Protein AF-Q1QPS1-F1 (afdb_monomer_lite)

Radius of gyration: 27.01 Å; chains: 1; bounding box: 47×71×76 Å

Structure (mmCIF, N/CA/C/O backbone):
data_AF-Q1QPS1-F1
#
_entry.id   AF-Q1QPS1-F1
#
loop_
_atom_site.group_PDB
_atom_site.id
_atom_site.type_symbol
_atom_site.label_atom_id
_atom_site.label_alt_id
_atom_site.label_comp_id
_atom_site.label_asym_id
_atom_site.label_entity_id
_atom_site.label_seq_id
_atom_site.pdbx_PDB_ins_code
_atom_site.Cartn_x
_atom_site.Cartn_y
_atom_site.Cartn_z
_atom_site.occupancy
_atom_site.B_iso_or_equiv
_atom_site.auth_seq_id
_atom_site.auth_comp_id
_atom_site.auth_asym_id
_atom_site.auth_atom_id
_atom_site.pdbx_PDB_model_num
ATOM 1 N N . MET A 1 1 ? 11.509 -30.849 55.607 1.00 38.84 1 MET A N 1
ATOM 2 C CA . MET A 1 1 ? 11.295 -31.200 54.184 1.00 38.84 1 MET A CA 1
ATOM 3 C C . MET A 1 1 ? 9.985 -30.550 53.756 1.00 38.84 1 MET A C 1
ATOM 5 O O . MET A 1 1 ? 8.995 -30.838 54.400 1.00 38.84 1 MET A O 1
ATOM 9 N N . GLY A 1 2 ? 9.859 -29.625 52.809 1.00 42.44 2 GLY A N 1
ATOM 10 C CA . GLY A 1 2 ? 10.794 -28.859 51.989 1.00 42.44 2 GLY A CA 1
ATOM 11 C C . GLY A 1 2 ? 10.077 -27.557 51.591 1.00 42.44 2 GLY A C 1
ATOM 12 O O . GLY A 1 2 ? 8.881 -27.578 51.308 1.00 42.44 2 GLY A O 1
ATOM 13 N N . GLY A 1 3 ? 10.785 -26.429 51.676 1.00 41.53 3 GLY A N 1
ATOM 14 C CA . GLY A 1 3 ? 10.261 -25.100 51.357 1.00 41.53 3 GLY A CA 1
ATOM 15 C C . GLY A 1 3 ? 10.123 -24.876 49.851 1.00 41.53 3 GLY A C 1
ATOM 16 O O . GLY A 1 3 ? 10.880 -25.435 49.060 1.00 41.53 3 GLY A O 1
ATOM 17 N N . ALA A 1 4 ? 9.149 -24.055 49.465 1.00 51.53 4 ALA A N 1
ATOM 18 C CA . ALA A 1 4 ? 8.963 -23.618 48.087 1.00 51.53 4 ALA A CA 1
ATOM 19 C C . ALA A 1 4 ? 10.127 -22.699 47.652 1.00 51.53 4 ALA A C 1
ATOM 21 O O . ALA A 1 4 ? 10.477 -21.785 48.402 1.00 51.53 4 ALA A O 1
ATOM 22 N N . PRO A 1 5 ? 10.736 -22.898 46.468 1.00 50.97 5 PRO A N 1
ATOM 23 C CA . PRO A 1 5 ? 11.787 -22.011 45.984 1.00 50.97 5 PRO A CA 1
ATOM 24 C C . PRO A 1 5 ? 11.196 -20.700 45.438 1.00 50.97 5 PRO A C 1
ATOM 26 O O . PRO A 1 5 ? 10.647 -20.652 44.337 1.00 50.97 5 PRO A O 1
ATOM 29 N N . GLU A 1 6 ? 11.339 -19.619 46.211 1.00 56.25 6 GLU A N 1
ATOM 30 C CA . GLU A 1 6 ? 11.232 -18.243 45.718 1.00 56.25 6 GLU A CA 1
ATOM 31 C C . GLU A 1 6 ? 12.425 -17.928 44.809 1.00 56.25 6 GLU A C 1
ATOM 33 O O . GLU A 1 6 ? 13.572 -17.934 45.255 1.00 56.25 6 GLU A O 1
ATOM 38 N N . GLY A 1 7 ? 12.176 -17.633 43.533 1.00 52.69 7 GLY A N 1
ATOM 39 C CA . GLY A 1 7 ? 13.286 -17.404 42.615 1.00 52.69 7 GLY A CA 1
ATOM 40 C C . GLY A 1 7 ? 12.930 -16.879 41.237 1.00 52.69 7 GLY A C 1
ATOM 41 O O . GLY A 1 7 ? 13.553 -17.328 40.290 1.00 52.69 7 GLY A O 1
ATOM 42 N N . TRP A 1 8 ? 11.988 -15.936 41.092 1.00 42.72 8 TRP A N 1
ATOM 43 C CA . TRP A 1 8 ? 11.811 -15.224 39.816 1.00 42.72 8 TRP A CA 1
ATOM 44 C C . TRP A 1 8 ? 11.502 -13.723 40.007 1.00 42.72 8 TRP A C 1
ATOM 46 O O . TRP A 1 8 ? 10.395 -13.328 40.352 1.00 42.72 8 TRP A O 1
ATOM 56 N N . LEU A 1 9 ? 12.537 -12.905 39.761 1.00 45.00 9 LEU A N 1
ATOM 57 C CA . LEU A 1 9 ? 12.523 -11.519 39.253 1.00 45.00 9 LEU A CA 1
ATOM 58 C C . LEU A 1 9 ? 11.676 -10.456 39.993 1.00 45.00 9 LEU A C 1
ATOM 60 O O . LEU A 1 9 ? 10.651 -9.991 39.501 1.00 45.00 9 LEU A O 1
ATOM 64 N N . ARG A 1 10 ? 12.214 -9.917 41.100 1.00 47.28 10 ARG A N 1
ATOM 65 C CA . ARG A 1 10 ? 11.888 -8.547 41.548 1.00 47.28 10 ARG A CA 1
ATOM 66 C C . ARG A 1 10 ? 12.736 -7.544 40.758 1.00 47.28 10 ARG A C 1
ATOM 68 O O . ARG A 1 10 ? 13.936 -7.426 41.001 1.00 47.28 10 ARG A O 1
ATOM 75 N N . ILE A 1 11 ? 12.125 -6.811 39.829 1.00 53.75 11 ILE A N 1
ATOM 76 C CA . ILE A 1 11 ? 12.749 -5.642 39.189 1.00 53.75 11 ILE A CA 1
ATOM 77 C C . ILE A 1 11 ? 12.917 -4.564 40.269 1.00 53.75 11 ILE A C 1
ATOM 79 O O . ILE A 1 11 ? 11.929 -4.068 40.807 1.00 53.75 11 ILE A O 1
ATOM 83 N N . ARG A 1 12 ? 14.161 -4.221 40.628 1.00 52.16 12 ARG A N 1
ATOM 84 C CA . ARG A 1 12 ? 14.433 -3.081 41.518 1.00 52.16 12 ARG A CA 1
ATOM 85 C C . ARG A 1 12 ? 14.311 -1.777 40.713 1.00 52.16 12 ARG A C 1
ATOM 87 O O . ARG A 1 12 ? 14.886 -1.713 39.628 1.00 52.16 12 ARG A O 1
ATOM 94 N N . PRO A 1 13 ? 13.618 -0.737 41.209 1.00 44.47 13 PRO A N 1
ATOM 95 C CA . PRO A 1 13 ? 13.636 0.572 40.566 1.00 44.47 13 PRO A CA 1
ATOM 96 C C . PRO A 1 13 ? 15.044 1.186 40.649 1.00 44.47 13 PRO A C 1
ATOM 98 O O . PRO A 1 13 ? 15.708 1.111 41.683 1.00 44.47 13 PR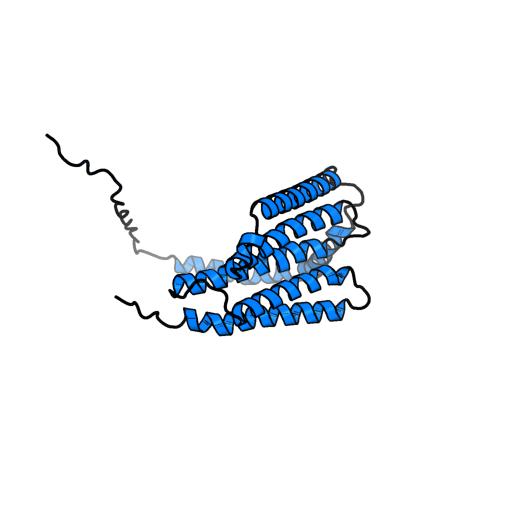O A O 1
ATOM 101 N N . SER A 1 14 ? 15.506 1.762 39.539 1.00 61.59 14 SER A N 1
ATOM 102 C CA . SER A 1 14 ? 16.801 2.436 39.417 1.00 61.59 14 SER A CA 1
ATOM 103 C C . SER A 1 14 ? 16.854 3.720 40.252 1.00 61.59 14 SER A C 1
ATOM 105 O O . SER A 1 14 ? 15.915 4.514 40.247 1.00 61.59 14 SER A O 1
ATOM 107 N N . VAL A 1 15 ? 17.977 3.923 40.942 1.00 60.94 15 VAL A N 1
ATOM 108 C CA . VAL A 1 15 ? 18.300 5.101 41.763 1.00 60.94 15 VAL A CA 1
ATOM 109 C C . VAL A 1 15 ? 18.257 6.391 40.919 1.00 60.94 15 VAL A C 1
ATOM 111 O O . VAL A 1 15 ? 18.842 6.404 39.836 1.00 60.94 15 VAL A O 1
ATOM 114 N N . PRO A 1 16 ? 17.627 7.489 41.381 1.00 44.75 16 PRO A N 1
ATOM 115 C CA . PRO A 1 16 ? 17.690 8.771 40.683 1.00 44.75 16 PRO A CA 1
ATOM 116 C C . PRO A 1 16 ? 19.033 9.483 40.931 1.00 44.75 16 PRO A C 1
ATOM 118 O O . PRO A 1 16 ? 19.424 9.708 42.078 1.00 44.75 16 PRO A O 1
ATOM 121 N N . LEU A 1 17 ? 19.724 9.876 39.854 1.00 43.06 17 LEU A N 1
ATOM 122 C CA . LEU A 1 17 ? 20.884 10.772 39.909 1.00 43.06 17 LEU A CA 1
ATOM 123 C C . LEU A 1 17 ? 20.417 12.196 40.259 1.00 43.06 17 LEU A C 1
ATOM 125 O O . LEU A 1 17 ? 19.656 12.803 39.507 1.00 43.06 17 LEU A O 1
ATOM 129 N N . LYS A 1 18 ? 20.902 12.754 41.373 1.00 37.97 18 LYS A N 1
ATOM 130 C CA . LYS A 1 18 ? 20.829 14.196 41.643 1.00 37.97 18 LYS A CA 1
ATOM 131 C C . LYS A 1 18 ? 22.016 14.879 40.963 1.00 37.97 18 LYS A C 1
ATOM 133 O O . LYS A 1 18 ? 23.149 14.676 41.386 1.00 37.97 18 LYS A O 1
ATOM 138 N N . VAL A 1 19 ? 21.759 15.687 39.937 1.00 51.62 19 VAL A N 1
ATOM 139 C CA . VAL A 1 19 ? 22.746 16.629 39.386 1.00 51.62 19 VAL A CA 1
ATOM 140 C C . VAL A 1 19 ? 22.516 17.976 40.069 1.00 51.62 19 VAL A C 1
ATOM 142 O O . VAL A 1 19 ? 21.449 18.570 39.918 1.00 51.62 19 VAL A O 1
ATOM 145 N N . GLY A 1 20 ? 23.480 18.407 40.884 1.00 37.34 20 GLY A N 1
ATOM 146 C CA . GLY A 1 20 ? 23.504 19.741 41.484 1.00 37.34 20 GLY A CA 1
ATOM 147 C C . GLY A 1 20 ? 23.851 20.793 40.432 1.00 37.34 20 GLY A C 1
ATOM 148 O O . GLY A 1 20 ? 24.718 20.561 39.593 1.00 37.34 20 GLY A O 1
ATOM 149 N N . VAL A 1 21 ? 23.137 21.919 40.451 1.00 45.62 21 VAL A N 1
ATOM 150 C CA . VAL A 1 21 ? 23.399 23.087 39.602 1.00 45.62 21 VAL A CA 1
ATOM 151 C C . VAL A 1 21 ? 23.853 24.223 40.508 1.00 45.62 21 VAL A C 1
ATOM 153 O O . VAL A 1 21 ? 23.046 24.818 41.227 1.00 45.62 21 VAL A O 1
ATOM 156 N N . ASP A 1 22 ? 25.141 24.527 40.456 1.00 39.97 22 ASP A N 1
ATOM 157 C CA . ASP A 1 22 ? 25.749 25.604 41.226 1.00 39.97 22 ASP A CA 1
ATOM 158 C C . ASP A 1 22 ? 25.404 26.942 40.553 1.00 39.97 22 ASP A C 1
ATOM 160 O O . ASP A 1 22 ? 25.662 27.157 39.369 1.00 39.97 22 ASP A O 1
ATOM 164 N N . HIS A 1 23 ? 24.755 27.838 41.296 1.00 45.88 23 HIS A N 1
ATOM 165 C CA . HIS A 1 23 ? 24.351 29.162 40.825 1.00 45.88 23 HIS A CA 1
ATOM 166 C C . HIS A 1 23 ? 25.457 30.182 41.128 1.00 45.88 23 HIS A C 1
ATOM 168 O O . HIS A 1 23 ? 25.661 30.531 42.289 1.00 45.88 23 HIS A O 1
ATOM 174 N N . GLY A 1 24 ? 26.140 30.702 40.101 1.00 37.81 24 GLY A N 1
ATOM 175 C CA . GLY A 1 24 ? 27.102 31.794 40.286 1.00 37.81 24 GLY A CA 1
ATOM 176 C C . GLY A 1 24 ? 27.796 32.299 39.014 1.00 37.81 24 GLY A C 1
ATOM 177 O O . GLY A 1 24 ? 28.756 31.699 38.557 1.00 37.81 24 GLY A O 1
ATOM 178 N N . ALA A 1 25 ? 27.349 33.467 38.541 1.00 39.56 25 ALA A N 1
ATOM 179 C CA . ALA A 1 25 ? 28.064 34.459 37.720 1.00 39.56 25 ALA A CA 1
ATOM 180 C C . ALA A 1 25 ? 28.268 34.251 36.188 1.00 39.56 25 ALA A C 1
ATOM 182 O O . ALA A 1 25 ? 29.103 33.498 35.701 1.00 39.56 25 ALA A O 1
ATOM 183 N N . THR A 1 26 ? 27.526 35.099 35.454 1.00 49.91 26 THR A N 1
ATOM 184 C CA . THR A 1 26 ? 27.833 35.780 34.173 1.00 49.91 26 THR A CA 1
ATOM 185 C C . THR A 1 26 ? 28.058 34.963 32.895 1.00 49.91 26 THR A C 1
ATOM 187 O O . THR A 1 26 ? 29.070 35.108 32.218 1.00 49.91 26 THR A O 1
ATOM 190 N N . THR A 1 27 ? 27.045 34.215 32.461 1.00 47.66 27 THR A N 1
ATOM 191 C CA . THR A 1 27 ? 26.999 33.610 31.111 1.00 47.66 27 THR A CA 1
ATOM 192 C C . THR A 1 27 ? 26.293 34.493 30.062 1.00 47.66 27 THR A C 1
ATOM 194 O O . THR A 1 27 ? 26.417 34.252 28.865 1.00 47.66 27 THR A O 1
ATOM 197 N N . GLY A 1 28 ? 25.564 35.538 30.480 1.00 41.12 28 GLY A N 1
ATOM 198 C CA . GLY A 1 28 ? 24.678 36.309 29.589 1.00 41.12 28 GLY A CA 1
ATOM 199 C C . GLY A 1 28 ? 25.362 37.349 28.689 1.00 41.12 28 GLY A C 1
ATOM 200 O O . GLY A 1 28 ? 24.918 37.577 27.566 1.00 41.12 28 GLY A O 1
ATOM 201 N N . ALA A 1 29 ? 26.457 37.969 29.141 1.00 44.59 29 ALA A N 1
ATOM 202 C CA . ALA A 1 29 ? 27.089 39.073 28.405 1.00 44.59 29 ALA A CA 1
ATOM 203 C C . ALA A 1 29 ? 27.926 38.597 27.202 1.00 44.59 29 ALA A C 1
ATOM 205 O O . ALA A 1 29 ? 27.934 39.240 26.155 1.00 44.59 29 ALA A O 1
ATOM 206 N N . VAL A 1 30 ? 28.573 37.434 27.322 1.00 48.03 30 VAL A N 1
ATOM 207 C CA . VAL A 1 30 ? 29.376 36.836 26.239 1.00 48.03 30 VAL A CA 1
ATOM 208 C C . VAL A 1 30 ? 28.474 36.248 25.144 1.00 48.03 30 VAL A C 1
ATOM 210 O O . VAL A 1 30 ? 28.798 36.322 23.960 1.00 48.03 30 VAL A O 1
ATOM 213 N N . TRP A 1 31 ? 27.294 35.744 25.520 1.00 38.69 31 TRP A N 1
ATOM 214 C CA . TRP A 1 31 ? 26.325 35.167 24.586 1.00 38.69 31 TRP A CA 1
ATOM 215 C C . TRP A 1 31 ? 25.736 36.200 23.615 1.00 38.69 31 TRP A C 1
ATOM 217 O O . TRP A 1 31 ? 25.644 35.936 22.417 1.00 38.69 31 TRP A O 1
ATOM 227 N N . ASN A 1 32 ? 25.397 37.400 24.098 1.00 44.75 32 ASN A N 1
ATOM 228 C CA . ASN A 1 32 ? 24.754 38.418 23.259 1.00 44.75 32 ASN A CA 1
ATOM 229 C C . ASN A 1 32 ? 25.697 39.040 22.217 1.00 44.75 32 ASN A C 1
ATOM 231 O O . ASN A 1 32 ? 25.269 39.312 21.094 1.00 44.75 32 ASN A O 1
ATOM 235 N N . ALA A 1 33 ? 26.983 39.211 22.533 1.00 44.16 33 ALA A N 1
ATOM 236 C CA . ALA A 1 33 ? 27.957 39.733 21.571 1.00 44.16 33 ALA A CA 1
ATOM 237 C C . ALA A 1 33 ? 28.260 38.728 20.440 1.00 44.16 33 ALA A C 1
ATOM 239 O O . ALA A 1 33 ? 28.461 39.124 19.291 1.00 44.16 33 ALA A O 1
ATOM 240 N N . GLN A 1 34 ? 28.233 37.426 20.741 1.00 46.28 34 GLN A N 1
ATOM 241 C CA . GLN A 1 34 ? 28.482 36.366 19.762 1.00 46.28 34 GLN A CA 1
ATOM 242 C C . GLN A 1 34 ? 27.242 36.038 18.907 1.00 46.28 34 GLN A C 1
ATOM 244 O O . GLN A 1 34 ? 27.369 35.747 17.714 1.00 46.28 34 GLN A O 1
ATOM 249 N N . ALA A 1 35 ? 26.039 36.161 19.476 1.00 49.16 35 ALA A N 1
ATOM 250 C CA . ALA A 1 35 ? 24.784 36.011 18.742 1.00 49.16 35 ALA A CA 1
ATOM 251 C C . ALA A 1 35 ? 24.558 37.161 17.743 1.00 49.16 35 ALA A C 1
ATOM 253 O O . ALA A 1 35 ? 24.217 36.921 16.589 1.00 49.16 35 ALA A O 1
ATOM 254 N N . ASN A 1 36 ? 24.837 38.414 18.120 1.00 48.16 36 ASN A N 1
ATOM 255 C CA . ASN A 1 36 ? 24.566 39.553 17.235 1.00 48.16 36 ASN A CA 1
ATOM 256 C C . ASN A 1 36 ? 25.496 39.607 16.002 1.00 48.16 36 ASN A C 1
ATOM 258 O O . ASN A 1 36 ? 25.096 40.061 14.932 1.00 48.16 36 ASN A O 1
ATOM 262 N N . ASN A 1 37 ? 26.726 39.092 16.118 1.00 49.06 37 ASN A N 1
ATOM 263 C CA . ASN A 1 37 ? 27.705 39.094 15.022 1.00 49.06 37 ASN A CA 1
ATOM 264 C C . ASN A 1 37 ? 27.507 37.965 13.992 1.00 49.06 37 ASN A C 1
ATOM 266 O O . ASN A 1 37 ? 28.074 38.007 12.900 1.00 49.06 37 ASN A O 1
ATOM 270 N N . SER A 1 38 ? 26.728 36.938 14.334 1.00 45.06 38 SER A N 1
ATOM 271 C CA . SER A 1 38 ? 26.507 35.770 13.473 1.00 45.06 38 SER A CA 1
ATOM 272 C C . SER A 1 38 ? 25.293 35.929 12.555 1.00 45.06 38 SER A C 1
ATOM 274 O O . SER A 1 38 ? 25.265 35.333 11.479 1.00 45.06 38 SER A O 1
ATOM 276 N N . HIS A 1 39 ? 24.333 36.787 12.908 1.00 45.16 39 HIS A N 1
ATOM 277 C CA . HIS A 1 39 ? 23.106 36.951 12.127 1.00 45.16 39 HIS A CA 1
ATOM 278 C C . HIS A 1 39 ? 23.291 37.681 10.786 1.00 45.16 39 HIS A C 1
ATOM 280 O O . HIS A 1 39 ? 22.574 37.353 9.848 1.00 45.16 39 HIS A O 1
ATOM 286 N N . TYR A 1 40 ? 24.261 38.595 10.642 1.00 42.09 40 TYR A N 1
ATOM 287 C CA . TYR A 1 40 ? 24.469 39.319 9.373 1.00 42.09 40 TYR A CA 1
ATOM 288 C C . TYR A 1 40 ? 25.461 38.642 8.412 1.00 42.09 40 TYR A C 1
ATOM 290 O O . TYR A 1 40 ? 25.417 38.891 7.211 1.00 42.09 40 TYR A O 1
ATOM 298 N N . ARG A 1 41 ? 26.360 37.774 8.904 1.00 45.31 41 ARG A N 1
ATOM 299 C CA . ARG A 1 41 ? 27.315 37.055 8.036 1.00 45.31 41 ARG A CA 1
ATOM 300 C C . ARG A 1 41 ? 26.701 35.842 7.341 1.00 45.31 41 ARG A C 1
ATOM 302 O O . ARG A 1 41 ? 27.191 35.453 6.287 1.00 45.31 41 ARG A O 1
ATOM 309 N N . ILE A 1 42 ? 25.656 35.237 7.909 1.00 50.31 42 ILE A N 1
ATOM 310 C CA . ILE A 1 42 ? 25.038 34.027 7.343 1.00 50.31 42 ILE A CA 1
ATOM 311 C C . ILE A 1 42 ? 24.084 34.372 6.191 1.00 50.31 42 ILE A C 1
ATOM 313 O O . ILE A 1 42 ? 24.005 33.618 5.227 1.00 50.31 42 ILE A O 1
ATOM 317 N N . THR A 1 43 ? 23.404 35.517 6.229 1.00 44.47 43 THR A N 1
ATOM 318 C CA . THR A 1 43 ? 22.499 35.947 5.150 1.00 44.47 43 THR A CA 1
ATOM 319 C C . THR A 1 43 ? 23.246 36.355 3.879 1.00 44.47 43 THR A C 1
ATOM 321 O O . THR A 1 43 ? 22.862 35.927 2.794 1.00 44.47 43 THR A O 1
ATOM 324 N N . GLU A 1 44 ? 24.355 37.089 3.995 1.00 43.03 44 GLU A N 1
ATOM 325 C CA . GLU A 1 44 ? 25.149 37.550 2.841 1.00 43.03 44 GLU A CA 1
ATOM 326 C C . GLU A 1 44 ? 25.920 36.411 2.139 1.00 43.03 44 GLU A C 1
ATOM 328 O O . GLU A 1 44 ? 26.105 36.440 0.923 1.00 43.03 44 GLU A O 1
ATOM 333 N N . LEU A 1 45 ? 26.327 35.357 2.863 1.00 47.44 45 LEU A N 1
ATOM 334 C CA . LEU A 1 45 ? 27.076 34.233 2.272 1.00 47.44 45 LEU A CA 1
ATOM 335 C C . LEU A 1 45 ? 26.195 33.192 1.553 1.00 47.44 45 LEU A C 1
ATOM 337 O O . LEU A 1 45 ? 26.713 32.364 0.802 1.00 47.44 45 LEU A O 1
ATOM 341 N N . VAL A 1 46 ? 24.883 33.182 1.809 1.00 46.81 46 VAL A N 1
ATOM 342 C CA . VAL A 1 46 ? 23.993 32.059 1.447 1.00 46.81 46 VAL A CA 1
ATOM 343 C C . VAL A 1 46 ? 23.058 32.384 0.273 1.00 46.81 46 VAL A C 1
ATOM 345 O O . VAL A 1 46 ? 22.518 31.473 -0.351 1.00 46.81 46 VAL A O 1
ATOM 348 N N . LEU A 1 47 ? 22.894 33.654 -0.104 1.00 50.34 47 LEU A N 1
ATOM 349 C CA . LEU A 1 47 ? 21.884 34.044 -1.097 1.00 50.34 47 LEU A CA 1
ATOM 350 C C . LEU A 1 47 ? 22.278 33.876 -2.589 1.00 50.34 47 LEU A C 1
ATOM 352 O O . LEU A 1 47 ? 21.381 33.554 -3.368 1.00 50.34 47 LEU A O 1
ATOM 356 N N . PRO A 1 48 ? 23.550 33.965 -3.044 1.00 39.38 48 PRO A N 1
ATOM 357 C CA . PRO A 1 48 ? 23.870 33.772 -4.472 1.00 39.38 48 PRO A CA 1
ATOM 358 C C . PRO A 1 48 ? 24.092 32.312 -4.914 1.00 39.38 48 PRO A C 1
ATOM 360 O O . PRO A 1 48 ? 24.064 32.014 -6.107 1.00 39.38 48 PRO A O 1
ATOM 363 N N . SER A 1 49 ? 24.337 31.378 -3.988 1.00 43.44 49 SER A N 1
ATOM 364 C CA . SER A 1 49 ? 24.681 29.982 -4.323 1.00 43.44 49 SER A CA 1
ATOM 365 C C . SER A 1 49 ? 23.463 29.056 -4.435 1.00 43.44 49 SER A C 1
ATOM 367 O O . SER A 1 49 ? 23.547 27.998 -5.062 1.00 43.44 49 SER A O 1
ATOM 369 N N . LEU A 1 50 ? 22.306 29.454 -3.897 1.00 46.84 50 LEU A N 1
ATOM 370 C CA . LEU A 1 50 ? 21.118 28.597 -3.829 1.00 46.84 50 LEU A CA 1
ATOM 371 C C . LEU A 1 50 ? 20.270 28.569 -5.110 1.00 46.84 50 LEU A C 1
ATOM 373 O O . LEU A 1 50 ? 19.544 27.601 -5.325 1.00 46.84 50 LEU A O 1
ATOM 377 N N . THR A 1 51 ? 20.397 29.549 -6.006 1.00 53.00 51 THR A N 1
ATOM 378 C CA . THR A 1 51 ? 19.651 29.563 -7.280 1.00 53.00 51 THR A CA 1
ATOM 379 C C . THR A 1 51 ? 20.300 28.716 -8.375 1.00 53.00 51 THR A C 1
ATOM 381 O O . THR A 1 51 ? 19.603 28.254 -9.274 1.00 53.00 51 THR A O 1
ATOM 384 N N . SER A 1 52 ? 21.601 28.418 -8.282 1.00 41.81 52 SER A N 1
ATOM 385 C CA . SER A 1 52 ? 22.302 27.558 -9.254 1.00 41.81 52 SER A CA 1
ATOM 386 C C . SER A 1 52 ? 22.730 26.192 -8.698 1.00 41.81 52 SER A C 1
ATOM 388 O O . SER A 1 52 ? 22.907 25.254 -9.477 1.00 41.81 52 SER A O 1
ATOM 390 N N . ALA A 1 53 ? 22.840 26.019 -7.373 1.00 43.72 53 ALA A N 1
ATOM 391 C CA . ALA A 1 53 ? 23.134 24.717 -6.758 1.00 43.72 53 ALA A CA 1
ATOM 392 C C . ALA A 1 53 ? 21.907 23.788 -6.681 1.00 43.72 53 ALA A C 1
ATOM 394 O O . ALA A 1 53 ? 22.058 22.567 -6.748 1.00 43.72 53 ALA A O 1
ATOM 395 N N . GLY A 1 54 ? 20.692 24.346 -6.596 1.00 39.88 54 GLY A N 1
ATOM 396 C CA . GLY A 1 54 ? 19.448 23.566 -6.566 1.00 39.88 54 GLY A CA 1
ATOM 397 C C . GLY A 1 54 ? 19.173 22.817 -7.873 1.00 39.88 54 GLY A C 1
ATOM 398 O O . GLY A 1 54 ? 18.757 21.660 -7.850 1.00 39.88 54 GLY A O 1
ATOM 399 N N . LEU A 1 55 ? 19.502 23.434 -9.011 1.00 45.69 55 LEU A N 1
ATOM 400 C CA . LEU A 1 55 ? 19.355 22.820 -10.334 1.00 45.69 55 LEU A CA 1
ATOM 401 C C . LEU A 1 55 ? 20.463 21.793 -10.618 1.00 45.69 55 LEU A C 1
ATOM 403 O O . LEU A 1 55 ? 20.193 20.729 -11.168 1.00 45.69 55 LEU A O 1
ATOM 407 N N . ARG A 1 56 ? 21.692 22.018 -10.129 1.00 44.78 56 ARG A N 1
ATOM 408 C CA . ARG A 1 56 ? 22.795 21.049 -10.281 1.00 44.78 56 ARG A CA 1
ATOM 409 C C . ARG A 1 56 ? 22.586 19.747 -9.509 1.00 44.78 56 ARG A C 1
ATOM 411 O O . ARG A 1 56 ? 23.175 18.736 -9.875 1.00 44.78 56 ARG A O 1
ATOM 418 N N . ARG A 1 57 ? 21.750 19.736 -8.463 1.00 49.03 57 ARG A N 1
ATOM 419 C CA . ARG A 1 57 ? 21.460 18.513 -7.697 1.00 49.03 57 ARG A CA 1
ATOM 420 C C . ARG A 1 57 ? 20.473 17.573 -8.397 1.00 49.03 57 ARG A C 1
ATOM 422 O O . ARG A 1 57 ? 20.499 16.379 -8.117 1.00 49.03 57 ARG A O 1
ATOM 429 N N . PHE A 1 58 ? 19.671 18.085 -9.332 1.00 42.84 58 PHE A N 1
ATOM 430 C CA . PHE A 1 58 ? 18.849 17.268 -10.232 1.00 42.84 58 PHE A CA 1
ATOM 431 C C . PHE A 1 58 ? 19.605 16.865 -11.511 1.00 42.84 58 PHE A C 1
ATOM 433 O O . PHE A 1 58 ? 19.422 15.750 -11.993 1.00 42.84 58 PHE A O 1
ATOM 440 N N . GLU A 1 59 ? 20.532 17.701 -11.984 1.00 42.16 59 GLU A N 1
ATOM 441 C CA . GLU A 1 59 ? 21.422 17.406 -13.125 1.00 42.16 59 GLU A CA 1
ATOM 442 C C . GLU A 1 59 ? 22.566 16.420 -12.785 1.00 42.16 59 GLU A C 1
ATOM 444 O O . GLU A 1 59 ? 23.136 15.782 -13.668 1.00 42.16 59 GLU A O 1
ATOM 449 N N . PHE A 1 60 ? 22.904 16.217 -11.503 1.00 43.62 60 PHE A N 1
ATOM 450 C CA . PHE A 1 60 ? 23.984 15.291 -11.109 1.00 43.62 60 PHE A CA 1
ATOM 451 C C . PHE A 1 60 ? 23.671 13.812 -11.402 1.00 43.62 60 PHE A C 1
ATOM 453 O O . PHE A 1 60 ? 24.561 12.964 -11.361 1.00 43.62 60 PHE A O 1
ATOM 460 N N . ARG A 1 61 ? 22.406 13.486 -11.692 1.00 44.72 61 ARG A N 1
ATOM 461 C CA . ARG A 1 61 ? 21.961 12.119 -11.989 1.00 44.72 61 ARG A CA 1
ATOM 462 C C . ARG A 1 61 ? 22.159 11.731 -13.456 1.00 44.72 61 ARG A C 1
ATOM 464 O O . ARG A 1 61 ? 22.310 10.550 -13.747 1.00 44.72 61 ARG A O 1
ATOM 471 N N . THR A 1 62 ? 22.168 12.698 -14.368 1.00 48.62 62 THR A N 1
ATOM 472 C CA . THR A 1 62 ? 22.183 12.460 -15.821 1.00 48.62 62 THR A CA 1
ATOM 473 C C . THR A 1 62 ? 23.573 12.602 -16.434 1.00 48.62 62 THR A C 1
ATOM 475 O O . THR A 1 62 ? 23.843 11.984 -17.459 1.00 48.62 62 THR A O 1
ATOM 478 N N . ALA A 1 63 ? 24.488 13.332 -15.790 1.00 43.66 63 ALA A N 1
ATOM 479 C CA . ALA A 1 63 ? 25.847 13.522 -16.299 1.00 43.66 63 ALA A CA 1
ATOM 480 C C . ALA A 1 63 ? 26.824 12.370 -15.974 1.00 43.66 63 ALA A C 1
ATOM 482 O O . ALA A 1 63 ? 27.918 12.341 -16.532 1.00 43.66 63 ALA A O 1
ATOM 483 N N . PHE A 1 64 ? 26.466 11.431 -15.083 1.00 48.88 64 PHE A N 1
ATOM 484 C CA . PHE A 1 64 ? 27.455 10.539 -14.457 1.00 48.88 64 PHE A CA 1
ATOM 485 C C . PHE A 1 64 ? 27.295 9.028 -14.639 1.00 48.88 64 PHE A C 1
ATOM 487 O O . PHE A 1 64 ? 28.110 8.317 -14.063 1.00 48.88 64 PHE A O 1
ATOM 494 N N . LEU A 1 65 ? 26.334 8.481 -15.395 1.00 53.91 65 LEU A N 1
ATOM 495 C CA . LEU A 1 65 ? 26.244 7.013 -15.514 1.00 53.91 65 LEU A CA 1
ATOM 496 C C . LEU A 1 65 ? 25.715 6.497 -16.865 1.00 53.91 65 LEU A C 1
ATOM 498 O O . LEU A 1 65 ? 24.575 6.046 -16.948 1.00 53.91 65 LEU A O 1
ATOM 502 N N . PRO A 1 66 ? 26.583 6.389 -17.885 1.00 47.41 66 PRO A N 1
ATOM 503 C CA . PRO A 1 66 ? 26.491 5.290 -18.839 1.00 47.41 66 PRO A CA 1
ATOM 504 C C . PRO A 1 66 ? 27.521 4.188 -18.560 1.00 47.41 66 PRO A C 1
ATOM 506 O O . PRO A 1 66 ? 27.558 3.210 -19.295 1.00 47.41 66 PRO A O 1
ATOM 509 N N . HIS A 1 67 ? 28.362 4.300 -17.526 1.00 53.28 67 HIS A N 1
ATOM 510 C CA . HIS A 1 67 ? 29.271 3.227 -17.105 1.00 53.28 67 HIS A CA 1
ATOM 511 C C . HIS A 1 67 ? 29.067 2.927 -15.618 1.00 53.28 67 HIS A C 1
ATOM 513 O O . HIS A 1 67 ? 29.728 3.480 -14.749 1.00 53.28 67 HIS A O 1
ATOM 519 N N . THR A 1 68 ? 28.105 2.045 -15.347 1.00 51.09 68 THR A N 1
ATOM 520 C CA . THR A 1 68 ? 28.259 0.961 -14.370 1.00 51.09 68 THR A CA 1
ATOM 521 C C . THR A 1 68 ? 28.928 1.341 -13.041 1.00 51.09 68 THR A C 1
ATOM 523 O O . THR A 1 68 ? 30.148 1.251 -12.903 1.00 51.09 68 THR A O 1
ATOM 526 N N . ALA A 1 69 ? 28.142 1.514 -11.972 1.00 55.03 69 ALA A N 1
ATOM 527 C CA . ALA A 1 69 ? 28.586 0.817 -10.769 1.00 55.03 69 ALA A CA 1
ATOM 528 C C . ALA A 1 69 ? 28.757 -0.650 -11.216 1.00 55.03 69 ALA A C 1
ATOM 530 O O . ALA A 1 69 ? 27.779 -1.215 -11.715 1.00 55.03 69 ALA A O 1
ATOM 531 N N . PRO A 1 70 ? 29.948 -1.271 -11.139 1.00 56.38 70 PRO A N 1
ATOM 532 C CA . PRO A 1 70 ? 30.137 -2.656 -11.594 1.00 56.38 70 PRO A CA 1
ATOM 533 C C . PRO A 1 70 ? 29.167 -3.622 -10.887 1.00 56.38 70 PRO A C 1
ATOM 535 O O . PRO A 1 70 ? 28.881 -4.713 -11.366 1.00 56.38 70 PRO A O 1
ATOM 538 N N . PHE A 1 71 ? 28.589 -3.168 -9.774 1.00 60.59 71 PHE A N 1
ATOM 539 C CA . PHE A 1 71 ? 27.586 -3.851 -8.979 1.00 60.59 71 PHE A CA 1
ATOM 540 C C . PHE A 1 71 ? 26.127 -3.535 -9.348 1.00 60.59 71 PHE A C 1
ATOM 542 O O . PHE A 1 71 ? 25.251 -4.054 -8.672 1.00 60.59 71 PHE A O 1
ATOM 549 N N . ALA A 1 72 ? 25.816 -2.713 -10.358 1.00 73.88 72 ALA A N 1
ATOM 550 C CA . ALA A 1 72 ? 24.427 -2.349 -10.677 1.00 73.88 72 ALA A CA 1
ATOM 551 C C . ALA A 1 72 ? 23.575 -3.555 -11.133 1.00 73.88 72 ALA A C 1
ATOM 553 O O . ALA A 1 72 ? 22.504 -3.769 -10.570 1.00 73.88 72 ALA A O 1
ATOM 554 N N . PRO A 1 73 ? 24.031 -4.431 -12.048 1.00 85.06 73 PRO A N 1
ATOM 555 C CA . PRO A 1 73 ? 23.264 -5.635 -12.374 1.00 85.06 73 PRO A CA 1
ATOM 556 C C . PRO A 1 73 ? 23.182 -6.599 -11.183 1.00 85.06 73 PRO A C 1
ATOM 558 O O . PRO A 1 73 ? 22.129 -7.174 -10.916 1.00 85.06 73 PRO A O 1
ATOM 561 N N . LEU A 1 74 ? 24.278 -6.731 -10.425 1.00 91.56 74 LEU A N 1
ATOM 562 C CA . LEU A 1 74 ? 24.326 -7.574 -9.231 1.00 91.56 74 LEU A CA 1
ATOM 563 C C . LEU A 1 74 ? 23.328 -7.100 -8.167 1.00 91.56 74 LEU A C 1
ATOM 565 O O . LEU A 1 74 ? 22.606 -7.920 -7.609 1.00 91.56 74 LEU A O 1
ATOM 569 N N . SER A 1 75 ? 23.242 -5.795 -7.903 1.00 90.69 75 SER A N 1
ATOM 570 C CA . SER A 1 75 ? 22.277 -5.235 -6.956 1.00 90.69 75 SER A CA 1
ATOM 571 C C . SER A 1 75 ? 20.844 -5.441 -7.437 1.00 90.69 75 SER A C 1
ATOM 573 O O . SER A 1 75 ? 19.998 -5.821 -6.631 1.00 90.69 75 SER A O 1
ATOM 575 N N . GLY A 1 76 ? 20.581 -5.300 -8.741 1.00 92.81 76 GLY A N 1
ATOM 576 C CA . GLY A 1 76 ? 19.288 -5.626 -9.345 1.00 92.81 76 GLY A CA 1
ATOM 577 C C . GLY A 1 76 ? 18.873 -7.082 -9.108 1.00 92.81 76 GLY A C 1
ATOM 578 O O . GLY A 1 76 ? 17.768 -7.345 -8.630 1.00 92.81 76 GLY A O 1
ATOM 579 N N . VAL A 1 77 ? 19.783 -8.032 -9.355 1.00 95.06 77 VAL A N 1
ATOM 580 C CA . VAL A 1 77 ? 19.557 -9.466 -9.094 1.00 95.06 77 VAL A CA 1
ATOM 581 C C . VAL A 1 77 ? 19.346 -9.736 -7.604 1.00 95.06 77 VAL A C 1
ATOM 583 O O . VAL A 1 77 ? 18.395 -10.423 -7.238 1.00 95.06 77 VAL A O 1
ATOM 586 N N . LEU A 1 78 ? 20.185 -9.179 -6.725 1.00 96.19 78 LEU A N 1
ATOM 587 C CA . LEU A 1 78 ? 20.059 -9.363 -5.276 1.00 96.19 78 LEU A CA 1
ATOM 588 C C . LEU A 1 78 ? 18.737 -8.802 -4.735 1.00 96.19 78 LEU A C 1
ATOM 590 O O . LEU A 1 78 ? 18.112 -9.438 -3.889 1.00 96.19 78 LEU A O 1
ATOM 594 N N . LEU A 1 79 ? 18.280 -7.654 -5.241 1.00 96.25 79 LEU A N 1
ATOM 595 C CA . LEU A 1 79 ? 16.982 -7.069 -4.894 1.00 96.25 79 LEU A CA 1
ATOM 596 C C . LEU A 1 79 ? 15.816 -7.935 -5.379 1.00 96.25 79 LEU A C 1
ATOM 598 O O . LEU A 1 79 ? 14.872 -8.161 -4.622 1.00 96.25 79 LEU A O 1
ATOM 602 N N . ALA A 1 80 ? 15.899 -8.472 -6.599 1.00 95.25 80 ALA A N 1
A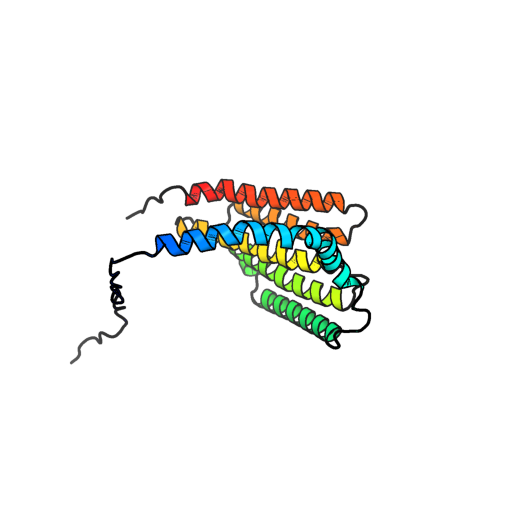TOM 603 C CA . ALA A 1 80 ? 14.897 -9.396 -7.125 1.00 95.25 80 ALA A CA 1
ATOM 604 C C . ALA A 1 80 ? 14.831 -10.692 -6.297 1.00 95.25 80 ALA A C 1
ATOM 606 O O . ALA A 1 80 ? 13.740 -11.130 -5.927 1.00 95.25 80 ALA A O 1
ATOM 607 N N . ILE A 1 81 ? 15.985 -11.262 -5.928 1.00 97.25 81 ILE A N 1
ATOM 608 C CA . ILE A 1 81 ? 16.076 -12.428 -5.035 1.00 97.25 81 ILE A CA 1
ATOM 609 C C . ILE A 1 81 ? 15.504 -12.096 -3.656 1.00 97.25 81 ILE A C 1
ATOM 611 O O . ILE A 1 81 ? 14.741 -12.891 -3.108 1.00 97.25 81 ILE A O 1
ATOM 615 N N . ALA A 1 82 ? 15.825 -10.927 -3.095 1.00 97.44 82 ALA A N 1
ATOM 616 C CA . ALA A 1 82 ? 15.278 -10.488 -1.817 1.00 97.44 82 ALA A CA 1
ATOM 617 C C . ALA A 1 82 ? 13.747 -10.387 -1.882 1.00 97.44 82 ALA A C 1
ATOM 619 O O . ALA A 1 82 ? 13.068 -10.993 -1.054 1.00 97.44 82 ALA A O 1
ATOM 620 N N . GLY A 1 83 ? 13.196 -9.712 -2.895 1.00 96.75 83 GLY A N 1
ATOM 621 C CA . GLY A 1 83 ? 11.751 -9.614 -3.121 1.00 96.75 83 GLY A CA 1
ATOM 622 C C . GLY A 1 83 ? 11.080 -10.984 -3.258 1.00 96.75 83 GLY A C 1
ATOM 623 O O . GLY A 1 83 ? 10.103 -11.266 -2.563 1.00 96.75 83 GLY A O 1
ATOM 624 N N . ALA A 1 84 ? 11.651 -11.881 -4.066 1.00 96.00 84 ALA A N 1
ATOM 625 C CA . ALA A 1 84 ? 11.164 -13.253 -4.217 1.00 96.00 84 ALA A CA 1
ATOM 626 C C . ALA A 1 84 ? 11.221 -14.041 -2.896 1.00 96.00 84 ALA A C 1
ATOM 628 O O . ALA A 1 84 ? 10.262 -14.721 -2.534 1.00 96.00 84 ALA A O 1
ATOM 629 N N . GLY A 1 85 ? 12.305 -13.907 -2.130 1.00 97.38 85 GLY A N 1
ATOM 630 C CA . GLY A 1 85 ? 12.448 -14.518 -0.809 1.00 97.38 85 GLY A CA 1
ATOM 631 C C . GLY A 1 85 ? 11.391 -14.030 0.186 1.00 97.38 85 GLY A C 1
ATOM 632 O O . GLY A 1 85 ? 10.827 -14.839 0.930 1.00 97.38 85 GLY A O 1
ATOM 633 N N . LEU A 1 86 ? 11.061 -12.733 0.169 1.00 96.75 86 LEU A N 1
ATOM 634 C CA . LEU A 1 86 ? 9.964 -12.186 0.975 1.00 96.75 86 LEU A CA 1
ATOM 635 C C . LEU A 1 86 ? 8.600 -12.720 0.508 1.00 96.75 86 LEU A C 1
ATOM 637 O O . LEU A 1 86 ? 7.779 -13.063 1.356 1.00 96.75 86 LEU A O 1
ATOM 641 N N . LEU A 1 87 ? 8.358 -12.874 -0.799 1.00 93.81 87 LEU A N 1
ATOM 642 C CA . LEU A 1 87 ? 7.124 -13.499 -1.300 1.00 93.81 87 LEU A CA 1
ATOM 643 C C . LEU A 1 87 ? 7.003 -14.958 -0.849 1.00 93.81 87 LEU A C 1
ATOM 645 O O . LEU A 1 87 ? 5.964 -15.348 -0.323 1.00 93.81 87 LEU A O 1
ATOM 649 N N . VAL A 1 88 ? 8.068 -15.757 -0.968 1.00 95.44 88 VAL A N 1
ATOM 650 C CA . VAL A 1 88 ? 8.089 -17.145 -0.470 1.00 95.44 88 VAL A CA 1
ATOM 651 C C . VAL A 1 88 ? 7.795 -17.181 1.027 1.00 95.44 88 VAL A C 1
ATOM 653 O O . VAL A 1 88 ? 7.006 -18.002 1.497 1.00 95.44 88 VAL A O 1
ATOM 656 N N . ARG A 1 89 ? 8.389 -16.266 1.797 1.00 94.56 89 ARG A N 1
ATOM 657 C CA . ARG A 1 89 ? 8.115 -16.135 3.230 1.00 94.56 89 ARG A CA 1
ATOM 658 C C . ARG A 1 89 ? 6.654 -15.786 3.508 1.00 94.56 89 ARG A C 1
ATOM 660 O O . ARG A 1 89 ? 6.059 -16.398 4.391 1.00 94.56 89 ARG A O 1
ATOM 667 N N . LEU A 1 90 ? 6.071 -14.870 2.742 1.00 93.25 90 LEU A N 1
ATOM 668 C CA . LEU A 1 90 ? 4.667 -14.489 2.863 1.00 93.25 90 LEU A CA 1
ATOM 669 C C . LEU A 1 90 ? 3.724 -15.662 2.551 1.00 93.25 90 LEU A C 1
ATOM 671 O O . LEU A 1 90 ? 2.764 -15.890 3.284 1.00 93.25 90 LEU A O 1
ATOM 675 N N . LEU A 1 91 ? 4.025 -16.455 1.518 1.00 91.19 91 LEU A N 1
ATOM 676 C CA . LEU A 1 91 ? 3.276 -17.675 1.193 1.00 91.19 91 LEU A CA 1
ATOM 677 C C . LEU A 1 91 ? 3.362 -18.701 2.332 1.00 91.19 91 LEU A C 1
ATOM 679 O O . LEU A 1 91 ? 2.361 -19.312 2.706 1.00 91.19 91 LEU A O 1
ATOM 683 N N . ARG A 1 92 ? 4.538 -18.848 2.954 1.00 93.62 92 ARG A N 1
ATOM 684 C CA . ARG A 1 92 ? 4.734 -19.730 4.118 1.00 93.62 92 ARG A CA 1
ATOM 685 C C . ARG A 1 92 ? 3.979 -19.270 5.364 1.00 93.62 92 ARG A C 1
ATOM 687 O O . ARG A 1 92 ? 3.677 -20.106 6.210 1.00 93.62 92 ARG A O 1
ATOM 694 N N . TRP A 1 93 ? 3.654 -17.983 5.483 1.00 92.38 93 TRP A N 1
ATOM 695 C CA . TRP A 1 93 ? 2.799 -17.472 6.561 1.00 92.38 93 TRP A CA 1
ATOM 696 C C . TRP A 1 93 ? 1.327 -17.855 6.391 1.00 92.38 93 TRP A C 1
ATOM 698 O O . TRP A 1 93 ? 0.555 -17.694 7.332 1.00 92.38 93 TRP A O 1
ATOM 708 N N . ARG A 1 94 ? 0.944 -18.419 5.233 1.00 86.75 94 ARG A N 1
ATOM 709 C CA . ARG A 1 94 ? -0.417 -18.887 4.942 1.00 86.75 94 ARG A CA 1
ATOM 710 C C . ARG A 1 94 ? -1.453 -17.791 5.196 1.00 86.75 94 ARG A C 1
ATOM 712 O O . ARG A 1 94 ? -2.467 -18.033 5.844 1.00 86.75 94 ARG A O 1
ATOM 719 N N . GLY A 1 95 ? -1.214 -16.588 4.664 1.00 83.00 95 GLY A N 1
ATOM 720 C CA . GLY A 1 95 ? -2.080 -15.418 4.876 1.00 83.00 95 GLY A CA 1
ATOM 721 C C . GLY A 1 95 ? -3.555 -15.642 4.515 1.00 83.00 95 GLY A C 1
ATOM 722 O O . GLY A 1 95 ? -4.428 -15.008 5.097 1.00 83.00 95 GLY A O 1
ATOM 723 N N . TRP A 1 96 ? -3.852 -16.603 3.634 1.00 83.94 96 TRP A N 1
ATOM 724 C CA . TRP A 1 96 ? -5.216 -17.048 3.324 1.00 83.94 96 TRP A CA 1
ATOM 725 C C . TRP A 1 96 ? -5.962 -17.649 4.522 1.00 83.94 96 TRP A C 1
ATOM 727 O O . TRP A 1 96 ? -7.174 -17.501 4.614 1.00 83.94 96 TRP A O 1
ATOM 737 N N . VAL A 1 97 ? -5.262 -18.272 5.474 1.00 84.00 97 VAL A N 1
ATOM 738 C CA . VAL A 1 97 ? -5.861 -18.750 6.734 1.00 84.00 97 VAL A CA 1
ATOM 739 C C . VAL A 1 97 ? -6.270 -17.570 7.621 1.00 84.00 97 VAL A C 1
ATOM 741 O O . VAL A 1 97 ? -7.247 -17.657 8.354 1.00 84.00 97 VAL A O 1
ATOM 744 N N . ALA A 1 98 ? -5.555 -16.448 7.523 1.00 77.25 98 ALA A N 1
ATOM 745 C CA . ALA A 1 98 ? -5.837 -15.227 8.270 1.00 77.25 98 ALA A CA 1
ATOM 746 C C . ALA A 1 98 ? -6.788 -14.262 7.538 1.00 77.25 98 ALA A C 1
ATOM 748 O O . ALA A 1 98 ? -7.053 -13.174 8.045 1.00 77.25 98 ALA A O 1
ATOM 749 N N . ALA A 1 99 ? -7.317 -14.635 6.366 1.00 81.56 99 ALA A N 1
ATOM 750 C CA . ALA A 1 99 ? -8.177 -13.763 5.564 1.00 81.56 99 ALA A CA 1
ATOM 751 C C . ALA A 1 99 ? -9.509 -13.420 6.257 1.00 81.56 99 ALA A C 1
ATOM 753 O O . ALA A 1 99 ? -10.112 -12.396 5.945 1.00 81.56 99 ALA A O 1
ATOM 754 N N . SER A 1 100 ? -9.944 -14.235 7.225 1.00 82.69 100 SER A N 1
ATOM 755 C CA . SER A 1 100 ? -11.122 -13.959 8.055 1.00 82.69 100 SER A CA 1
ATOM 756 C C . SER A 1 100 ? -10.925 -12.791 9.028 1.00 82.69 100 SER A C 1
ATOM 758 O O . SER A 1 100 ? -11.908 -12.235 9.515 1.00 82.69 100 SER A O 1
ATOM 760 N N . ASP A 1 101 ? -9.678 -12.410 9.319 1.00 89.00 101 ASP A N 1
ATOM 761 C CA . ASP A 1 101 ? -9.344 -11.259 10.156 1.00 89.00 101 ASP A CA 1
ATOM 762 C C . ASP A 1 101 ? -8.679 -10.161 9.315 1.00 89.00 101 ASP A C 1
ATOM 764 O O . ASP A 1 101 ? -7.479 -10.188 9.021 1.00 89.00 101 ASP A O 1
ATOM 768 N N . GLY A 1 102 ? -9.466 -9.138 8.971 1.00 89.19 102 GLY A N 1
ATOM 769 C CA . GLY A 1 102 ? -8.998 -7.993 8.190 1.00 89.19 102 GLY A CA 1
ATOM 770 C C . GLY A 1 102 ? -7.797 -7.263 8.805 1.00 89.19 102 GLY A C 1
ATOM 771 O O . GLY A 1 102 ? -6.959 -6.749 8.064 1.00 89.19 102 GLY A O 1
ATOM 772 N N . MET A 1 103 ? -7.654 -7.250 10.139 1.00 90.81 103 MET A N 1
ATOM 773 C CA . MET A 1 103 ? -6.517 -6.603 10.814 1.00 90.81 103 MET A CA 1
ATOM 774 C C . MET A 1 103 ? -5.216 -7.392 10.677 1.00 90.81 103 MET A C 1
ATOM 776 O O . MET A 1 103 ? -4.128 -6.825 10.804 1.00 90.81 103 MET A O 1
ATOM 780 N N . VAL A 1 104 ? -5.296 -8.702 10.461 1.00 92.94 104 VAL A N 1
ATOM 781 C CA . VAL A 1 104 ? -4.124 -9.538 10.173 1.00 92.94 104 VAL A CA 1
ATOM 782 C C . VAL A 1 104 ? -3.839 -9.541 8.676 1.00 92.94 104 VAL A C 1
ATOM 784 O O . VAL A 1 104 ? -2.674 -9.450 8.274 1.00 92.94 104 VAL A O 1
ATOM 787 N N . LEU A 1 105 ? -4.882 -9.579 7.847 1.00 94.06 105 LEU A N 1
ATOM 788 C CA . LEU A 1 105 ? -4.757 -9.550 6.392 1.00 94.06 105 LEU A CA 1
ATOM 789 C C . LEU A 1 105 ? -4.037 -8.288 5.901 1.00 94.06 105 LEU A C 1
ATOM 791 O O . LEU A 1 105 ? -3.151 -8.375 5.054 1.00 94.06 105 LEU A O 1
ATOM 795 N N . ILE A 1 106 ? -4.337 -7.118 6.471 1.00 95.81 106 ILE A N 1
ATOM 796 C CA . ILE A 1 106 ? -3.697 -5.866 6.044 1.00 95.81 106 ILE A CA 1
ATOM 797 C C . ILE A 1 106 ? -2.181 -5.844 6.300 1.00 95.81 106 ILE A C 1
ATOM 799 O O . ILE A 1 106 ? -1.431 -5.250 5.529 1.00 95.81 106 ILE A O 1
ATOM 803 N N . LEU A 1 107 ? -1.698 -6.543 7.333 1.00 94.38 107 LEU A N 1
ATOM 804 C CA . LEU A 1 107 ? -0.260 -6.677 7.585 1.00 94.38 107 LEU A CA 1
ATOM 805 C C . LEU A 1 107 ? 0.413 -7.543 6.521 1.00 94.38 107 LEU A C 1
ATOM 807 O O . LEU A 1 107 ? 1.529 -7.240 6.099 1.00 94.38 107 LEU A O 1
ATOM 811 N N . HIS A 1 108 ? -0.277 -8.591 6.061 1.00 95.31 108 HIS A N 1
ATOM 812 C CA . HIS A 1 108 ? 0.190 -9.409 4.945 1.00 95.31 108 HIS A CA 1
ATOM 813 C C . HIS A 1 108 ? 0.262 -8.579 3.663 1.00 95.31 108 HIS A C 1
ATOM 815 O O . HIS A 1 108 ? 1.244 -8.691 2.938 1.00 95.31 108 HIS A O 1
ATOM 821 N N . LEU A 1 109 ? -0.714 -7.696 3.424 1.00 96.19 109 LEU A N 1
ATOM 822 C CA . LEU A 1 109 ? -0.688 -6.770 2.288 1.00 96.19 109 LEU A CA 1
ATOM 823 C C . LEU A 1 109 ? 0.458 -5.754 2.386 1.00 96.19 109 LEU A C 1
ATOM 825 O O . LEU A 1 109 ? 1.170 -5.549 1.410 1.00 96.19 109 LEU A O 1
ATOM 829 N N . GLY A 1 110 ? 0.708 -5.161 3.557 1.00 96.81 110 GLY A N 1
ATOM 830 C CA . GLY A 1 110 ? 1.862 -4.271 3.742 1.00 96.81 110 GLY A CA 1
ATOM 831 C C . GLY A 1 110 ? 3.198 -4.982 3.486 1.00 96.81 110 GLY A C 1
ATOM 832 O O . GLY A 1 110 ? 4.090 -4.437 2.836 1.00 96.81 110 GLY A O 1
ATOM 833 N N . TYR A 1 111 ? 3.325 -6.236 3.929 1.00 96.38 111 TYR A N 1
ATOM 834 C CA . TYR A 1 111 ? 4.507 -7.055 3.654 1.00 96.38 111 TYR A CA 1
ATOM 835 C C . TYR A 1 111 ? 4.614 -7.470 2.180 1.00 96.38 111 TYR A C 1
ATOM 837 O O . TYR A 1 111 ? 5.708 -7.468 1.617 1.00 96.38 111 TYR A O 1
ATOM 845 N N . PHE A 1 112 ? 3.484 -7.770 1.536 1.00 97.50 112 PHE A N 1
ATOM 846 C CA . PHE A 1 112 ? 3.402 -8.021 0.099 1.00 97.50 112 PHE A CA 1
ATOM 847 C C . PHE A 1 112 ? 3.932 -6.830 -0.699 1.00 97.50 112 PHE A C 1
ATOM 849 O O . PHE A 1 112 ? 4.772 -7.020 -1.570 1.00 97.50 112 PHE A O 1
ATOM 856 N N . TRP A 1 113 ? 3.524 -5.605 -0.360 1.00 98.31 113 TRP A N 1
ATOM 857 C CA . TRP A 1 113 ? 4.041 -4.399 -1.007 1.00 98.31 113 TRP A CA 1
ATOM 858 C C . TRP A 1 113 ? 5.547 -4.216 -0.819 1.00 98.31 113 TRP A C 1
ATOM 860 O O . TRP A 1 113 ? 6.217 -3.758 -1.739 1.00 98.31 113 TRP A O 1
ATOM 870 N N . CYS A 1 114 ? 6.099 -4.601 0.336 1.00 98.00 114 CYS A N 1
ATOM 871 C CA . CYS A 1 114 ? 7.547 -4.585 0.557 1.00 98.00 114 CYS A CA 1
ATOM 872 C C . CYS A 1 114 ? 8.255 -5.556 -0.401 1.00 98.00 114 CYS A C 1
ATOM 874 O O . CYS A 1 114 ? 9.187 -5.178 -1.109 1.00 98.00 114 CYS A O 1
ATOM 876 N N . ALA A 1 115 ? 7.758 -6.792 -0.476 1.00 97.94 115 ALA A N 1
ATOM 877 C CA . ALA A 1 115 ? 8.286 -7.821 -1.364 1.00 97.94 115 ALA A CA 1
ATOM 878 C C . ALA A 1 115 ? 8.186 -7.414 -2.844 1.00 97.94 115 ALA A C 1
ATOM 880 O O . ALA A 1 115 ? 9.161 -7.516 -3.590 1.00 97.94 115 ALA A O 1
ATOM 881 N N . LEU A 1 116 ? 7.026 -6.887 -3.244 1.00 98.12 116 LEU A N 1
ATOM 882 C CA . LEU A 1 116 ? 6.764 -6.393 -4.590 1.00 98.12 116 LEU A CA 1
ATOM 883 C C . LEU A 1 116 ? 7.641 -5.182 -4.926 1.00 98.12 116 LEU A C 1
ATOM 885 O O . LEU A 1 116 ? 8.227 -5.140 -5.999 1.00 98.12 116 LEU A O 1
ATOM 889 N N . GLY A 1 117 ? 7.787 -4.222 -4.013 1.00 97.62 117 GLY A N 1
ATOM 890 C CA . GLY A 1 117 ? 8.611 -3.034 -4.220 1.00 97.62 117 GLY A CA 1
ATOM 891 C C . GLY A 1 117 ? 10.091 -3.358 -4.424 1.00 97.62 117 GLY A C 1
ATOM 892 O O . GLY A 1 117 ? 10.708 -2.796 -5.324 1.00 97.62 117 GLY A O 1
ATOM 893 N N . LEU A 1 118 ? 10.646 -4.315 -3.669 1.00 97.81 118 LEU A N 1
ATOM 894 C CA . LEU A 1 118 ? 12.016 -4.802 -3.893 1.00 97.81 118 LEU A CA 1
ATOM 895 C C . LEU A 1 118 ? 12.162 -5.512 -5.243 1.00 97.81 118 LEU A C 1
ATOM 897 O O . LEU A 1 118 ? 13.150 -5.294 -5.944 1.00 97.81 118 LEU A O 1
ATOM 901 N N . ALA A 1 119 ? 11.172 -6.321 -5.630 1.00 97.56 119 ALA A N 1
ATOM 902 C CA . ALA A 1 119 ? 11.172 -6.996 -6.923 1.00 97.56 119 ALA A CA 1
ATOM 903 C C . ALA A 1 119 ? 11.096 -5.999 -8.094 1.00 97.56 119 ALA A C 1
ATOM 905 O O . ALA A 1 119 ? 11.877 -6.115 -9.036 1.00 97.56 119 ALA A O 1
ATOM 906 N N . ILE A 1 120 ? 10.220 -4.987 -8.017 1.00 96.75 120 ILE A N 1
ATOM 907 C CA . ILE A 1 120 ? 10.117 -3.921 -9.029 1.00 96.75 120 ILE A CA 1
ATOM 908 C C . ILE A 1 120 ? 11.404 -3.090 -9.057 1.00 96.75 120 ILE A C 1
ATOM 910 O O . ILE A 1 120 ? 11.866 -2.750 -10.140 1.00 96.75 120 ILE A O 1
ATOM 914 N N . LEU A 1 121 ? 12.024 -2.800 -7.905 1.00 96.38 121 LEU A N 1
ATOM 915 C CA . LEU A 1 121 ? 13.292 -2.065 -7.861 1.00 96.38 121 LEU A CA 1
ATOM 916 C C . LEU A 1 121 ? 14.405 -2.847 -8.564 1.00 96.38 121 LEU A C 1
ATOM 918 O O . LEU A 1 121 ? 15.090 -2.299 -9.425 1.00 96.38 121 LEU A O 1
ATOM 922 N N . GLY A 1 122 ? 14.532 -4.143 -8.264 1.00 95.38 122 GLY A N 1
ATOM 923 C CA . GLY A 1 122 ? 15.458 -5.031 -8.965 1.00 95.38 122 GLY A CA 1
ATOM 924 C C . GLY A 1 122 ? 15.189 -5.065 -10.471 1.00 95.38 122 GLY A C 1
ATOM 925 O O . GLY A 1 122 ? 16.106 -4.884 -11.270 1.00 95.38 122 GLY A O 1
ATOM 926 N N . ALA A 1 123 ? 13.919 -5.192 -10.864 1.00 95.31 123 ALA A N 1
ATOM 927 C CA . ALA A 1 123 ? 13.504 -5.173 -12.263 1.00 95.31 123 ALA A CA 1
ATOM 928 C C . ALA A 1 123 ? 13.784 -3.830 -12.959 1.00 95.31 123 ALA A C 1
ATOM 930 O O . ALA A 1 123 ? 14.201 -3.845 -14.109 1.00 95.31 123 ALA A O 1
ATOM 931 N N . SER A 1 124 ? 13.635 -2.684 -12.286 1.00 94.88 124 SER A N 1
ATOM 932 C CA . SER A 1 124 ? 13.963 -1.366 -12.859 1.00 94.88 124 SER A CA 1
ATOM 933 C C . SER A 1 124 ? 15.451 -1.182 -13.140 1.00 94.88 124 SER A C 1
ATOM 935 O O . SER A 1 124 ? 15.818 -0.464 -14.062 1.00 94.88 124 SER A O 1
ATOM 937 N N . ILE A 1 125 ? 16.315 -1.868 -12.387 1.00 92.81 125 ILE A N 1
ATOM 938 C CA . ILE A 1 125 ? 17.763 -1.836 -12.610 1.00 92.81 125 ILE A CA 1
ATOM 939 C C . ILE A 1 125 ? 18.153 -2.765 -13.767 1.00 92.81 125 ILE A C 1
ATOM 941 O O . ILE A 1 125 ? 19.030 -2.430 -14.559 1.00 92.81 125 ILE A O 1
ATOM 945 N N . LEU A 1 126 ? 17.501 -3.928 -13.876 1.00 91.94 126 LEU A N 1
ATOM 946 C CA . LEU A 1 126 ? 17.776 -4.918 -14.924 1.00 91.94 126 LEU A CA 1
ATOM 947 C C . LEU A 1 126 ? 17.130 -4.563 -16.274 1.00 91.94 126 LEU A C 1
ATOM 949 O O . LEU A 1 126 ? 17.685 -4.882 -17.321 1.00 91.94 126 LEU A O 1
ATOM 953 N N . LEU A 1 127 ? 15.964 -3.914 -16.250 1.00 92.50 127 LEU A N 1
ATOM 954 C CA . LEU A 1 127 ? 15.140 -3.565 -17.412 1.00 92.50 127 LEU A CA 1
ATOM 955 C C . LEU A 1 127 ? 14.725 -2.076 -17.369 1.00 92.50 127 LEU A C 1
ATOM 957 O O . LEU A 1 127 ? 13.527 -1.768 -17.356 1.00 92.50 127 LEU A O 1
ATOM 961 N N . PRO A 1 128 ? 15.686 -1.130 -17.367 1.00 88.44 128 PRO A N 1
ATOM 962 C CA . PRO A 1 128 ? 15.408 0.297 -17.162 1.00 88.44 128 PRO A CA 1
ATOM 963 C C . PRO A 1 128 ? 14.551 0.929 -18.267 1.00 88.44 128 PRO A C 1
ATOM 965 O O . PRO A 1 128 ? 13.881 1.929 -18.027 1.00 88.44 128 PRO A O 1
ATOM 968 N N . ALA A 1 129 ? 14.536 0.345 -19.469 1.00 88.00 129 ALA A N 1
ATOM 969 C CA . ALA A 1 129 ? 13.708 0.815 -20.579 1.00 88.00 129 ALA A CA 1
ATOM 970 C C . ALA A 1 129 ? 12.211 0.499 -20.400 1.00 88.00 129 ALA A C 1
ATOM 972 O O . ALA A 1 129 ? 11.368 1.169 -20.992 1.00 88.00 129 ALA A O 1
ATOM 973 N N . ASN A 1 130 ? 11.871 -0.521 -19.605 1.00 91.31 130 ASN A N 1
ATOM 974 C CA . ASN A 1 130 ? 10.504 -1.037 -19.490 1.00 91.31 130 ASN A CA 1
ATOM 975 C C . ASN A 1 130 ? 9.886 -0.784 -18.117 1.00 91.31 130 ASN A C 1
ATOM 977 O O . ASN A 1 130 ? 8.668 -0.645 -18.018 1.00 91.31 130 ASN A O 1
ATOM 981 N N . ILE A 1 131 ? 10.702 -0.768 -17.060 1.00 94.06 131 ILE A N 1
ATOM 982 C CA . ILE A 1 131 ? 10.236 -0.690 -15.677 1.00 94.06 131 ILE A CA 1
ATOM 983 C C . ILE A 1 131 ? 10.733 0.617 -15.045 1.00 94.06 131 ILE A C 1
ATOM 985 O O . ILE A 1 131 ? 11.906 0.718 -14.683 1.00 94.06 131 ILE A O 1
ATOM 989 N N . PRO A 1 132 ? 9.852 1.616 -14.864 1.00 93.06 132 PRO A N 1
ATOM 990 C CA . PRO A 1 132 ? 10.202 2.868 -14.208 1.00 93.06 132 PRO A CA 1
ATOM 991 C C . PRO A 1 132 ? 10.548 2.652 -12.732 1.00 93.06 132 PRO A C 1
ATOM 993 O O . PRO A 1 132 ? 9.765 2.087 -11.968 1.00 93.06 132 PRO A O 1
ATOM 996 N N . GLU A 1 133 ? 11.688 3.179 -12.291 1.00 92.88 133 GLU A N 1
ATOM 997 C CA . GLU A 1 133 ? 12.116 3.132 -10.883 1.00 92.88 133 GLU A CA 1
ATOM 998 C C . GLU A 1 133 ? 11.115 3.813 -9.934 1.00 92.88 133 GLU A C 1
ATOM 1000 O O . GLU A 1 133 ? 10.935 3.397 -8.788 1.00 92.88 133 GLU A O 1
ATOM 1005 N N . THR A 1 134 ? 10.393 4.827 -10.417 1.00 95.00 134 THR A N 1
ATOM 1006 C CA . THR A 1 134 ? 9.346 5.519 -9.651 1.00 95.00 134 THR A CA 1
ATOM 1007 C C . THR A 1 134 ? 8.238 4.570 -9.191 1.00 95.00 134 THR A C 1
ATOM 1009 O O . THR A 1 134 ? 7.718 4.736 -8.085 1.00 95.00 134 THR A O 1
ATOM 1012 N N . ALA A 1 135 ? 7.919 3.532 -9.972 1.00 96.19 135 ALA A N 1
ATOM 1013 C CA . ALA A 1 135 ? 6.955 2.508 -9.578 1.00 96.19 135 ALA A CA 1
ATOM 1014 C C . ALA A 1 135 ? 7.437 1.724 -8.347 1.00 96.19 135 ALA A C 1
ATOM 1016 O O . ALA A 1 135 ? 6.657 1.478 -7.426 1.00 96.19 135 ALA A O 1
ATOM 1017 N N . ALA A 1 136 ? 8.732 1.392 -8.287 1.00 96.75 136 ALA A N 1
ATOM 1018 C CA . ALA A 1 136 ? 9.330 0.715 -7.139 1.00 96.75 136 ALA A CA 1
ATOM 1019 C C . ALA A 1 136 ? 9.296 1.592 -5.881 1.00 96.75 136 ALA A C 1
ATOM 1021 O O . ALA A 1 136 ? 8.892 1.137 -4.808 1.00 96.75 136 ALA A O 1
ATOM 1022 N N . ILE A 1 137 ? 9.661 2.871 -6.024 1.00 97.12 137 ILE A N 1
ATOM 1023 C CA . ILE A 1 137 ? 9.634 3.844 -4.926 1.00 97.12 137 ILE A CA 1
ATOM 1024 C C . ILE A 1 137 ? 8.221 3.950 -4.350 1.00 97.12 137 ILE A C 1
ATOM 1026 O O . ILE A 1 137 ? 8.051 3.910 -3.132 1.00 97.12 137 ILE A O 1
ATOM 1030 N N . HIS A 1 138 ? 7.192 4.031 -5.193 1.00 98.06 138 HIS A N 1
ATOM 1031 C CA . HIS A 1 138 ? 5.805 4.108 -4.734 1.00 98.06 138 HIS A CA 1
ATOM 1032 C C . HIS A 1 138 ? 5.271 2.793 -4.159 1.00 98.06 138 HIS A C 1
ATOM 1034 O O . HIS A 1 138 ? 4.513 2.823 -3.188 1.00 98.06 138 HIS A O 1
ATOM 1040 N N . ALA A 1 139 ? 5.710 1.642 -4.668 1.00 98.38 139 ALA A N 1
ATOM 1041 C CA . ALA A 1 139 ? 5.385 0.352 -4.067 1.00 98.38 139 ALA A CA 1
ATOM 1042 C C . ALA A 1 139 ? 5.960 0.235 -2.643 1.00 98.38 139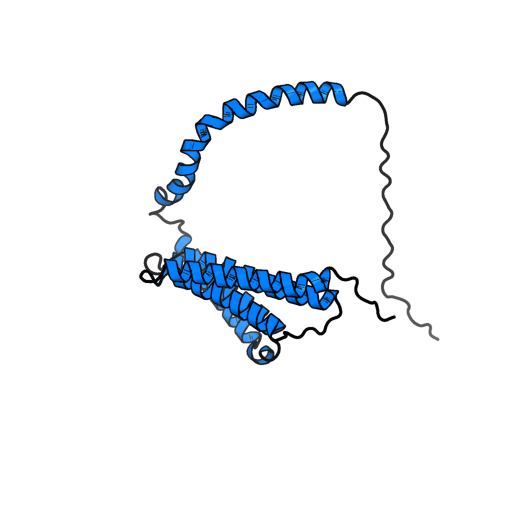 ALA A C 1
ATOM 1044 O O . ALA A 1 139 ? 5.262 -0.211 -1.735 1.00 98.38 139 ALA A O 1
ATOM 1045 N N . LEU A 1 140 ? 7.193 0.702 -2.415 1.00 98.19 140 LEU A N 1
ATOM 1046 C CA . LEU A 1 140 ? 7.823 0.705 -1.088 1.00 98.19 140 LEU A CA 1
ATOM 1047 C C . LEU A 1 140 ? 7.227 1.768 -0.154 1.00 98.19 140 LEU A C 1
ATOM 1049 O O . LEU A 1 140 ? 7.000 1.506 1.024 1.00 98.19 140 LEU A O 1
ATOM 1053 N N . THR A 1 141 ? 6.958 2.970 -0.657 1.00 98.06 141 THR A N 1
ATOM 1054 C CA . THR A 1 141 ? 6.504 4.093 0.177 1.00 98.06 141 THR A CA 1
ATOM 1055 C C . THR A 1 141 ? 4.990 4.094 0.371 1.00 98.06 141 THR A C 1
ATOM 1057 O O . THR A 1 141 ? 4.510 3.885 1.482 1.00 98.06 141 THR A O 1
ATOM 1060 N N . THR A 1 142 ? 4.216 4.289 -0.696 1.00 97.50 142 THR A N 1
ATOM 1061 C CA . THR A 1 142 ? 2.746 4.319 -0.655 1.00 97.50 142 THR A CA 1
ATOM 1062 C C . THR A 1 142 ? 2.179 2.943 -0.301 1.00 97.50 142 THR A C 1
ATOM 1064 O O . THR A 1 142 ? 1.299 2.846 0.551 1.00 97.50 142 THR A O 1
ATOM 1067 N N . GLY A 1 143 ? 2.712 1.880 -0.907 1.00 98.12 143 GLY A N 1
ATOM 1068 C CA . GLY A 1 143 ? 2.325 0.502 -0.608 1.00 98.12 143 GLY A CA 1
ATOM 1069 C C . GLY A 1 143 ? 2.834 0.047 0.756 1.00 98.12 143 GLY A C 1
ATOM 1070 O O . GLY A 1 143 ? 2.073 -0.015 1.715 1.00 98.12 143 GLY A O 1
ATOM 1071 N N . ALA A 1 144 ? 4.121 -0.277 0.874 1.00 98.31 144 ALA A N 1
ATOM 1072 C CA . ALA A 1 144 ? 4.624 -0.984 2.050 1.00 98.31 144 ALA A CA 1
ATOM 1073 C C . ALA A 1 144 ? 4.545 -0.129 3.318 1.00 98.31 144 ALA A C 1
ATOM 1075 O O . ALA A 1 144 ? 3.888 -0.522 4.283 1.00 98.31 144 ALA A O 1
ATOM 1076 N N . ILE A 1 145 ? 5.167 1.053 3.316 1.00 98.31 145 ILE A N 1
ATOM 1077 C CA . ILE A 1 145 ? 5.193 1.934 4.491 1.00 98.31 145 ILE A CA 1
ATOM 1078 C C . ILE A 1 145 ? 3.789 2.470 4.790 1.00 98.31 145 ILE A C 1
ATOM 1080 O O . ILE A 1 145 ? 3.350 2.394 5.937 1.00 98.31 145 ILE A O 1
ATOM 1084 N N . GLY A 1 146 ? 3.063 2.964 3.785 1.00 98.00 146 GLY A N 1
ATOM 1085 C CA . GLY A 1 146 ? 1.716 3.517 3.949 1.00 98.00 146 GLY A CA 1
ATOM 1086 C C . GLY A 1 146 ? 0.718 2.508 4.513 1.00 98.00 146 GLY A C 1
ATOM 1087 O O . GLY A 1 146 ? 0.109 2.754 5.558 1.00 98.00 146 GLY A O 1
ATOM 1088 N N . VAL A 1 147 ? 0.596 1.340 3.874 1.00 98.38 147 VAL A N 1
ATOM 1089 C CA . VAL A 1 147 ? -0.332 0.282 4.305 1.00 98.38 147 VAL A CA 1
ATOM 1090 C C . VAL A 1 147 ? 0.064 -0.274 5.674 1.00 98.38 147 VAL A C 1
ATOM 1092 O O . VAL A 1 147 ? -0.801 -0.431 6.538 1.00 98.38 147 VAL A O 1
ATOM 1095 N N . MET A 1 148 ? 1.356 -0.523 5.920 1.00 97.88 148 MET A N 1
ATOM 1096 C CA . MET A 1 148 ? 1.834 -1.018 7.218 1.00 97.88 148 MET A CA 1
ATOM 1097 C C . MET A 1 148 ? 1.579 -0.012 8.343 1.00 97.88 148 MET A C 1
ATOM 1099 O O . MET A 1 148 ? 1.172 -0.391 9.440 1.00 97.88 148 MET A O 1
ATOM 1103 N N . THR A 1 149 ? 1.774 1.277 8.069 1.00 97.56 149 THR A N 1
ATOM 1104 C CA . THR A 1 149 ? 1.514 2.345 9.038 1.00 97.56 149 THR A CA 1
ATOM 1105 C C . THR A 1 149 ? 0.045 2.359 9.434 1.00 97.56 149 THR A C 1
ATO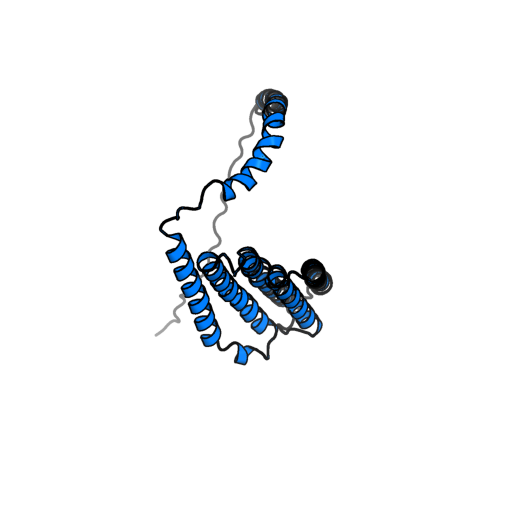M 1107 O O . THR A 1 149 ? -0.271 2.318 10.621 1.00 97.56 149 THR A O 1
ATOM 1110 N N . LEU A 1 150 ? -0.862 2.324 8.457 1.00 97.06 150 LEU A N 1
ATOM 1111 C CA . LEU A 1 150 ? -2.301 2.299 8.711 1.00 97.06 150 LEU A CA 1
ATOM 1112 C C . LEU A 1 150 ? -2.726 1.035 9.477 1.00 97.06 150 LEU A C 1
ATOM 1114 O O . LEU A 1 150 ? -3.513 1.104 10.425 1.00 97.06 150 LEU A O 1
ATOM 1118 N N . ALA A 1 151 ? -2.166 -0.122 9.114 1.00 96.19 151 ALA A N 1
ATOM 1119 C CA . ALA A 1 151 ? -2.380 -1.384 9.816 1.00 96.19 151 ALA A CA 1
ATOM 1120 C C . ALA A 1 151 ? -1.959 -1.303 11.292 1.00 96.19 151 ALA A C 1
ATOM 1122 O O . ALA A 1 151 ? -2.706 -1.713 12.183 1.00 96.19 151 ALA A O 1
ATOM 1123 N N . MET A 1 152 ? -0.785 -0.733 11.567 1.00 96.19 152 MET A N 1
ATOM 1124 C CA . MET A 1 152 ? -0.297 -0.570 12.934 1.00 96.19 152 MET A CA 1
ATOM 1125 C C . MET A 1 152 ? -1.114 0.456 13.710 1.00 96.19 152 MET A C 1
ATOM 1127 O O . MET A 1 152 ? -1.545 0.151 14.816 1.00 96.19 152 MET A O 1
ATOM 1131 N N . MET A 1 153 ? -1.396 1.626 13.133 1.00 96.12 153 MET A N 1
ATOM 1132 C CA . MET A 1 153 ? -2.182 2.682 13.778 1.00 96.12 153 MET A CA 1
ATOM 1133 C C . MET A 1 153 ? -3.584 2.202 14.173 1.00 96.12 153 MET A C 1
ATOM 1135 O O . MET A 1 153 ? -4.038 2.444 15.290 1.00 96.12 153 MET A O 1
ATOM 1139 N N . THR A 1 154 ? -4.274 1.483 13.286 1.00 94.62 154 THR A N 1
ATOM 1140 C CA . THR A 1 154 ? -5.607 0.923 13.573 1.00 94.62 154 THR A CA 1
ATOM 1141 C C . THR A 1 154 ? -5.561 -0.140 14.673 1.00 94.62 154 THR A C 1
ATOM 1143 O O . THR A 1 154 ? -6.399 -0.129 15.581 1.00 94.62 154 THR A O 1
ATOM 1146 N N . ARG A 1 155 ? -4.558 -1.028 14.645 1.00 93.56 155 ARG A N 1
ATOM 1147 C CA . ARG A 1 155 ? -4.358 -2.066 15.666 1.00 93.56 155 ARG A CA 1
ATOM 1148 C C . ARG A 1 155 ? -4.025 -1.474 17.034 1.00 93.56 155 ARG A C 1
ATOM 1150 O O . ARG A 1 155 ? -4.658 -1.863 18.016 1.00 93.56 155 ARG A O 1
ATOM 1157 N N . THR A 1 156 ? -3.059 -0.558 17.110 1.00 92.62 156 THR A N 1
ATOM 1158 C CA . THR A 1 156 ? -2.634 0.063 18.375 1.00 92.62 156 THR A CA 1
ATOM 1159 C C . THR A 1 156 ? -3.759 0.893 18.977 1.00 92.62 156 THR A C 1
ATOM 1161 O O . THR A 1 156 ? -4.014 0.809 20.178 1.00 92.62 156 THR A O 1
ATOM 1164 N N . SER A 1 157 ? -4.515 1.613 18.145 1.00 92.00 157 SER A N 1
ATOM 1165 C CA . SER A 1 157 ? -5.674 2.381 18.604 1.00 92.00 157 SER A CA 1
ATOM 1166 C C . SER A 1 157 ? -6.722 1.493 19.273 1.00 92.00 157 SER A C 1
ATOM 1168 O O . SER A 1 157 ? -7.228 1.823 20.348 1.00 92.00 157 SER A O 1
ATOM 1170 N N . ARG A 1 158 ? -7.029 0.323 18.697 1.00 90.38 158 ARG A N 1
ATOM 1171 C CA . ARG A 1 158 ? -7.957 -0.628 19.328 1.00 90.38 158 ARG A CA 1
ATOM 1172 C C . ARG A 1 158 ? -7.358 -1.305 20.561 1.00 90.38 158 ARG A C 1
ATOM 1174 O O . ARG A 1 158 ? -8.059 -1.432 21.563 1.00 90.38 158 ARG A O 1
ATOM 1181 N N . SER A 1 159 ? -6.073 -1.672 20.543 1.00 90.38 159 SER A N 1
ATOM 1182 C CA . SER A 1 159 ? -5.431 -2.320 21.695 1.00 90.38 159 SER A CA 1
ATOM 1183 C C . SER A 1 159 ? -5.308 -1.407 22.913 1.00 90.38 159 SER A C 1
ATOM 1185 O O . SER A 1 159 ? -5.493 -1.882 24.028 1.00 90.38 159 SER A O 1
ATOM 1187 N N . HIS A 1 160 ? -5.025 -0.117 22.718 1.00 88.19 160 HIS A N 1
ATOM 1188 C CA . HIS A 1 160 ? -4.906 0.850 23.816 1.00 88.19 160 HIS A CA 1
ATOM 1189 C C . HIS A 1 160 ? -6.251 1.341 24.343 1.00 88.19 160 HIS A C 1
ATOM 1191 O O . HIS A 1 160 ? -6.324 1.830 25.465 1.00 88.19 160 HIS A O 1
ATOM 1197 N N . THR A 1 161 ? -7.324 1.177 23.570 1.00 86.38 161 THR A N 1
ATOM 1198 C CA . THR A 1 161 ? -8.668 1.581 23.992 1.00 86.38 161 THR A CA 1
ATOM 1199 C C . THR A 1 161 ? -9.534 0.424 24.490 1.00 86.38 161 THR A C 1
ATOM 1201 O O . THR A 1 161 ? -10.724 0.612 24.733 1.00 86.38 161 THR A O 1
ATOM 1204 N N . GLY A 1 162 ? -8.956 -0.775 24.644 1.00 82.50 162 GLY A N 1
ATOM 1205 C CA . GLY A 1 162 ? -9.654 -1.959 25.158 1.00 82.50 162 GLY A CA 1
ATOM 1206 C C . GLY A 1 162 ? -10.778 -2.474 24.253 1.00 82.50 162 GLY A C 1
ATOM 1207 O O . GLY A 1 162 ? -11.642 -3.213 24.716 1.00 82.50 162 GLY A O 1
ATOM 1208 N N . ARG A 1 163 ? -10.799 -2.073 22.976 1.00 83.38 163 ARG A N 1
ATOM 1209 C CA . ARG A 1 163 ? -11.815 -2.495 22.002 1.00 83.38 163 ARG A CA 1
ATOM 1210 C C . ARG A 1 163 ? -11.437 -3.834 21.373 1.00 83.38 163 ARG A C 1
ATOM 1212 O O . ARG A 1 163 ? -10.256 -4.163 21.251 1.00 83.38 163 ARG A O 1
ATOM 1219 N N . GLU A 1 164 ? -12.445 -4.585 20.933 1.00 85.00 164 GLU A N 1
ATOM 1220 C CA . GLU A 1 164 ? -12.243 -5.850 20.221 1.00 85.00 164 GLU A CA 1
ATOM 1221 C C . GLU A 1 164 ? -11.358 -5.632 18.986 1.00 85.00 164 GLU A C 1
ATOM 1223 O O . GLU A 1 164 ? -11.591 -4.714 18.199 1.00 85.00 164 GLU A O 1
ATOM 1228 N N . ARG A 1 165 ? -10.327 -6.465 18.809 1.00 81.50 165 ARG A N 1
ATOM 1229 C CA . ARG A 1 165 ? -9.336 -6.350 17.724 1.00 81.50 165 ARG A CA 1
ATOM 1230 C C . ARG A 1 165 ? -9.868 -6.919 16.408 1.00 81.50 165 ARG A C 1
ATOM 1232 O O . ARG A 1 165 ? -9.222 -7.749 15.785 1.00 81.50 165 ARG A O 1
ATOM 1239 N N . ARG A 1 166 ? -11.053 -6.473 16.005 1.00 85.50 166 ARG A N 1
ATOM 1240 C CA . ARG A 1 166 ? -11.714 -6.876 14.766 1.00 85.50 166 ARG A CA 1
ATOM 1241 C C . ARG A 1 166 ? -11.830 -5.675 13.833 1.00 85.50 166 ARG A C 1
ATOM 1243 O O . ARG A 1 166 ? -12.106 -4.555 14.272 1.00 85.50 166 ARG A O 1
ATOM 1250 N N . ALA A 1 167 ? -11.590 -5.898 12.544 1.00 86.50 167 ALA A N 1
ATOM 1251 C CA . ALA A 1 167 ? -11.863 -4.897 11.520 1.00 86.50 167 ALA A CA 1
ATOM 1252 C C . ALA A 1 167 ? -13.381 -4.812 11.301 1.00 86.50 167 ALA A C 1
ATOM 1254 O O . ALA A 1 167 ? -14.009 -5.797 10.915 1.00 86.50 167 ALA A O 1
ATOM 1255 N N . ASP A 1 168 ? -13.962 -3.646 11.575 1.00 91.62 168 ASP A N 1
ATOM 1256 C CA . ASP A 1 168 ? -15.334 -3.330 11.174 1.00 91.62 168 ASP A CA 1
ATOM 1257 C C . ASP A 1 168 ? -15.376 -2.893 9.701 1.00 91.62 168 ASP A C 1
ATOM 1259 O O . ASP A 1 168 ? -14.339 -2.699 9.059 1.00 91.62 168 ASP A O 1
ATOM 1263 N N . THR A 1 169 ? -16.580 -2.716 9.157 1.00 93.56 169 THR A N 1
ATOM 1264 C CA . THR A 1 169 ? -16.786 -2.307 7.761 1.00 93.56 169 THR A CA 1
ATOM 1265 C C . THR A 1 169 ? -16.015 -1.034 7.412 1.00 93.56 169 THR A C 1
ATOM 1267 O O . THR A 1 169 ? -15.374 -0.968 6.367 1.00 93.56 169 THR A O 1
ATOM 1270 N N . THR A 1 170 ? -15.999 -0.042 8.304 1.00 94.25 170 THR A N 1
ATOM 1271 C CA . THR A 1 170 ? -15.276 1.216 8.084 1.00 94.25 170 THR A CA 1
ATOM 1272 C C . THR A 1 170 ? -13.763 1.006 8.027 1.00 94.25 170 THR A C 1
ATOM 1274 O O . THR A 1 170 ? -13.093 1.565 7.161 1.00 94.25 170 THR A O 1
ATOM 1277 N N . THR A 1 171 ? -13.216 0.151 8.895 1.00 95.62 171 THR A N 1
ATOM 1278 C CA . THR A 1 171 ? -11.800 -0.248 8.871 1.00 95.62 171 THR A CA 1
ATOM 1279 C C . THR A 1 171 ? -11.448 -0.929 7.549 1.00 95.62 171 THR A C 1
ATOM 1281 O O . THR A 1 171 ? -10.411 -0.636 6.958 1.00 95.62 171 THR A O 1
ATOM 1284 N N . LEU A 1 172 ? -12.321 -1.812 7.056 1.00 96.25 172 LEU A N 1
ATOM 1285 C CA . LEU A 1 172 ? -12.121 -2.485 5.771 1.00 96.25 172 LEU A CA 1
ATOM 1286 C C . LEU A 1 172 ? -12.150 -1.497 4.597 1.00 96.25 172 LEU A C 1
ATOM 1288 O O . LEU A 1 172 ? -11.316 -1.610 3.703 1.00 96.25 172 LEU A O 1
ATOM 1292 N N . ILE A 1 173 ? -13.035 -0.494 4.623 1.00 97.81 173 ILE A N 1
ATOM 1293 C CA . ILE A 1 173 ? -13.062 0.587 3.622 1.00 97.81 173 ILE A CA 1
ATOM 1294 C C . ILE A 1 173 ? -11.750 1.380 3.649 1.00 97.81 173 ILE A C 1
ATOM 1296 O O . ILE A 1 173 ? -11.152 1.609 2.600 1.00 97.81 173 ILE A O 1
ATOM 1300 N N . ILE A 1 174 ? -11.260 1.748 4.836 1.00 97.94 174 ILE A N 1
ATOM 1301 C CA . ILE A 1 174 ? -9.972 2.437 5.008 1.00 97.94 174 ILE A CA 1
ATOM 1302 C C . ILE 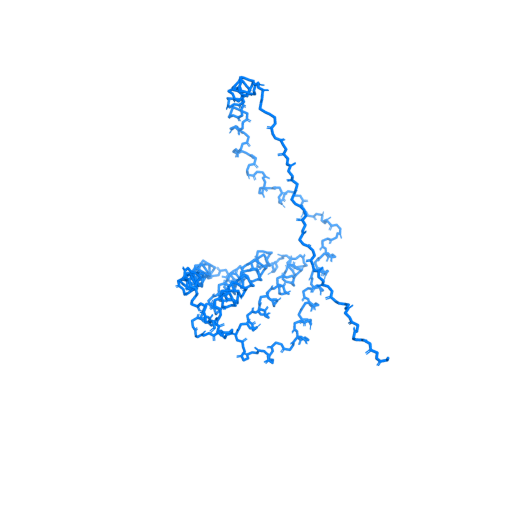A 1 174 ? -8.829 1.614 4.385 1.00 97.94 174 ILE A C 1
ATOM 1304 O O . ILE A 1 174 ? -8.010 2.149 3.635 1.00 97.94 174 ILE A O 1
ATOM 1308 N N . TYR A 1 175 ? -8.795 0.305 4.648 1.00 97.69 175 TYR A N 1
ATOM 1309 C CA . TYR A 1 175 ? -7.798 -0.612 4.089 1.00 97.69 175 TYR A CA 1
ATOM 1310 C C . TYR A 1 175 ? -7.909 -0.770 2.569 1.00 97.69 175 TYR A C 1
ATOM 1312 O O . TYR A 1 175 ? -6.885 -0.818 1.882 1.00 97.69 175 TYR A O 1
ATOM 1320 N N . ALA A 1 176 ? -9.126 -0.826 2.031 1.00 98.12 176 ALA A N 1
ATOM 1321 C CA . ALA A 1 176 ? -9.354 -0.884 0.593 1.00 98.12 176 ALA A CA 1
ATOM 1322 C C . ALA A 1 176 ? -8.867 0.399 -0.096 1.00 98.12 176 ALA A C 1
ATOM 1324 O O . ALA A 1 176 ? -8.135 0.323 -1.080 1.00 98.12 176 ALA A O 1
ATOM 1325 N N . LEU A 1 177 ? -9.193 1.570 0.460 1.00 98.56 177 LEU A N 1
ATOM 1326 C CA . LEU A 1 177 ? -8.797 2.869 -0.087 1.00 98.56 177 LEU A CA 1
ATOM 1327 C C . LEU A 1 177 ? -7.276 3.054 -0.122 1.00 98.56 177 LEU A C 1
ATOM 1329 O O . LEU A 1 177 ? -6.743 3.467 -1.149 1.00 98.56 177 LEU A O 1
ATOM 1333 N N . VAL A 1 178 ? -6.553 2.713 0.951 1.00 98.56 178 VAL A N 1
ATOM 1334 C CA . VAL A 1 178 ? -5.083 2.860 0.958 1.00 98.56 178 VAL A CA 1
ATOM 1335 C C . VAL A 1 178 ? -4.405 1.915 -0.040 1.00 98.56 178 VAL A C 1
ATOM 1337 O O . VAL A 1 178 ? -3.443 2.305 -0.699 1.00 98.56 178 VAL A O 1
ATOM 1340 N N . ASN A 1 179 ? -4.932 0.699 -0.226 1.00 98.50 179 ASN A N 1
ATOM 1341 C CA . ASN A 1 179 ? -4.412 -0.220 -1.240 1.00 98.50 179 ASN A CA 1
ATOM 1342 C C . ASN A 1 179 ? -4.759 0.250 -2.657 1.00 98.50 179 ASN A C 1
ATOM 1344 O O . ASN A 1 179 ? -3.894 0.212 -3.526 1.00 98.50 179 ASN A O 1
ATOM 1348 N N . ALA A 1 180 ? -5.970 0.763 -2.890 1.00 98.56 180 ALA A N 1
ATOM 1349 C CA . ALA A 1 180 ? -6.346 1.367 -4.169 1.00 98.56 180 ALA A CA 1
ATOM 1350 C C . ALA A 1 180 ? -5.449 2.569 -4.512 1.00 98.56 180 ALA A C 1
ATOM 1352 O O . ALA A 1 180 ? -5.012 2.712 -5.655 1.00 98.56 180 ALA A O 1
ATOM 1353 N N . ALA A 1 181 ? -5.098 3.387 -3.514 1.00 98.62 181 ALA A N 1
ATOM 1354 C CA . ALA A 1 181 ? -4.159 4.491 -3.676 1.00 98.62 181 ALA A CA 1
ATOM 1355 C C . ALA A 1 181 ? -2.757 4.012 -4.079 1.00 98.62 181 ALA A C 1
ATOM 1357 O O . ALA A 1 181 ? -2.141 4.613 -4.960 1.00 98.62 181 ALA A O 1
ATOM 1358 N N . ALA A 1 182 ? -2.263 2.934 -3.460 1.00 98.50 182 ALA A N 1
ATOM 1359 C CA . ALA A 1 182 ? -0.972 2.334 -3.785 1.00 98.50 182 ALA A CA 1
ATOM 1360 C C . ALA A 1 182 ? -0.961 1.705 -5.186 1.00 98.50 182 ALA A C 1
ATOM 1362 O O . ALA A 1 182 ? -0.053 1.983 -5.964 1.00 98.50 182 ALA A O 1
ATOM 1363 N N . VAL A 1 183 ? -1.989 0.926 -5.543 1.00 98.56 183 VAL A N 1
ATOM 1364 C CA . VAL A 1 183 ? -2.118 0.300 -6.872 1.00 98.56 183 VAL A CA 1
ATOM 1365 C C . VAL A 1 183 ? -2.124 1.357 -7.967 1.00 98.56 183 VAL A C 1
ATOM 1367 O O . VAL A 1 183 ? -1.306 1.298 -8.880 1.00 98.56 183 VAL A O 1
ATOM 1370 N N . THR A 1 184 ? -3.004 2.353 -7.864 1.00 98.25 184 THR A N 1
ATOM 1371 C CA . THR A 1 184 ? -3.103 3.416 -8.877 1.00 98.25 184 THR A CA 1
ATOM 1372 C C . THR A 1 184 ? -1.806 4.214 -8.980 1.00 98.25 184 THR A C 1
ATOM 1374 O O . THR A 1 184 ? -1.380 4.530 -10.087 1.00 98.25 184 THR A O 1
ATOM 1377 N N . ARG A 1 185 ? -1.110 4.455 -7.857 1.00 97.75 185 ARG A N 1
ATOM 1378 C CA . ARG A 1 185 ? 0.196 5.130 -7.854 1.00 97.75 185 ARG A CA 1
ATOM 1379 C C . ARG A 1 185 ? 1.286 4.331 -8.566 1.00 97.75 185 ARG A C 1
ATOM 1381 O O . ARG A 1 185 ? 2.073 4.913 -9.305 1.00 97.75 185 ARG A O 1
ATOM 1388 N N . VAL A 1 186 ? 1.350 3.024 -8.322 1.00 98.06 186 VAL A N 1
ATOM 1389 C CA . VAL A 1 186 ? 2.363 2.134 -8.909 1.00 98.06 186 VAL A CA 1
ATOM 1390 C C . VAL A 1 186 ? 2.093 1.892 -10.392 1.00 98.06 186 VAL A C 1
ATOM 1392 O O . VAL A 1 186 ? 3.040 1.802 -11.168 1.00 98.06 186 VAL A O 1
ATOM 1395 N N . LEU A 1 187 ? 0.821 1.822 -10.796 1.00 97.31 187 LEU A N 1
ATOM 1396 C CA . LEU A 1 187 ? 0.426 1.598 -12.187 1.00 97.31 187 LEU A CA 1
ATOM 1397 C C . LEU A 1 187 ? 0.476 2.858 -13.055 1.00 97.31 187 LEU A C 1
ATOM 1399 O O . LEU A 1 187 ? 0.682 2.731 -14.259 1.00 97.31 187 LEU A O 1
ATOM 1403 N N . ALA A 1 188 ? 0.337 4.054 -12.469 1.00 96.94 188 ALA A N 1
ATOM 1404 C CA . ALA A 1 188 ? 0.372 5.328 -13.191 1.00 96.94 188 ALA A CA 1
ATOM 1405 C C . ALA A 1 188 ? 1.486 5.413 -14.252 1.00 96.94 188 ALA A C 1
ATOM 1407 O O . ALA A 1 188 ? 1.149 5.595 -15.421 1.00 96.94 188 ALA A O 1
ATOM 1408 N N . PRO A 1 189 ? 2.782 5.210 -13.931 1.00 95.38 189 PRO A N 1
ATOM 1409 C CA . PRO A 1 189 ? 3.858 5.369 -14.913 1.00 95.38 189 PRO A CA 1
ATOM 1410 C C . PRO A 1 189 ? 3.822 4.356 -16.074 1.00 95.38 189 PRO A C 1
ATOM 1412 O O . PRO A 1 189 ? 4.507 4.571 -17.069 1.00 95.38 189 PRO A O 1
ATOM 1415 N N . PHE A 1 190 ? 3.025 3.285 -15.985 1.00 94.69 190 PHE A N 1
ATOM 1416 C CA . PHE A 1 190 ? 2.828 2.316 -17.071 1.00 94.69 190 PHE A CA 1
ATOM 1417 C C . PHE A 1 190 ? 1.630 2.653 -17.972 1.00 94.69 190 PHE A C 1
ATOM 1419 O O . PHE A 1 190 ? 1.530 2.132 -19.081 1.00 94.69 190 PHE A O 1
ATOM 1426 N N . ALA A 1 191 ? 0.721 3.518 -17.521 1.00 94.38 191 ALA A N 1
ATOM 1427 C CA . ALA A 1 191 ? -0.521 3.857 -18.208 1.00 94.38 191 ALA A CA 1
ATOM 1428 C C . ALA A 1 191 ? -0.506 5.320 -18.677 1.00 94.38 191 ALA A C 1
ATOM 1430 O O . ALA A 1 191 ? -1.317 6.133 -18.237 1.00 94.38 191 ALA A O 1
ATOM 1431 N N . ILE A 1 192 ? 0.417 5.643 -19.594 1.00 90.88 192 ILE A N 1
ATOM 1432 C CA . ILE A 1 192 ? 0.638 7.006 -20.117 1.00 90.88 192 ILE A CA 1
ATOM 1433 C C . ILE A 1 192 ? -0.666 7.730 -20.520 1.00 90.88 192 ILE A C 1
ATOM 1435 O O . ILE A 1 192 ? -0.811 8.890 -20.134 1.00 90.88 192 ILE A O 1
ATOM 1439 N N . PRO A 1 193 ? -1.641 7.098 -21.214 1.00 95.00 193 PRO A N 1
ATOM 1440 C CA . PRO A 1 193 ? -2.858 7.792 -21.648 1.00 95.00 193 PRO A CA 1
ATOM 1441 C C . PRO A 1 193 ? -3.760 8.296 -20.516 1.00 95.00 193 PRO A C 1
ATOM 1443 O O . PRO A 1 193 ? -4.533 9.216 -20.744 1.00 95.00 193 PRO A O 1
ATOM 1446 N N . ILE A 1 194 ? -3.685 7.683 -19.330 1.00 95.94 194 ILE A N 1
ATOM 1447 C CA . ILE A 1 194 ? -4.537 7.993 -18.167 1.00 95.94 194 ILE A CA 1
ATOM 1448 C C . ILE A 1 194 ? -3.706 8.342 -16.921 1.00 95.94 194 ILE A C 1
ATOM 1450 O O . ILE A 1 194 ? -4.134 8.170 -15.775 1.00 95.94 194 ILE A O 1
ATOM 1454 N N . TYR A 1 195 ? -2.458 8.762 -17.139 1.00 95.56 195 TYR A N 1
ATOM 1455 C CA . TYR A 1 195 ? -1.509 9.074 -16.078 1.00 95.56 195 TYR A CA 1
ATOM 1456 C C . TYR A 1 195 ? -2.046 10.119 -15.077 1.00 95.56 195 TYR A C 1
ATOM 1458 O O . TYR A 1 195 ? -2.040 9.825 -13.875 1.00 95.56 195 TYR A O 1
ATOM 1466 N N . PRO A 1 196 ? -2.521 11.314 -15.498 1.00 96.62 196 PRO A N 1
ATOM 1467 C CA . PRO A 1 196 ? -2.975 12.327 -14.545 1.00 96.62 196 PRO A CA 1
ATOM 1468 C C . PRO A 1 196 ? -4.219 11.886 -13.761 1.00 96.62 196 PRO A C 1
ATOM 1470 O O . PRO A 1 196 ? -4.313 12.158 -12.563 1.00 96.62 196 PRO A O 1
ATOM 1473 N N . GLU A 1 197 ? -5.135 11.146 -14.382 1.00 97.44 197 GLU A N 1
ATOM 1474 C CA . GLU A 1 197 ? -6.334 10.603 -13.743 1.00 97.44 197 GLU A CA 1
ATOM 1475 C C . GLU A 1 197 ? -5.964 9.600 -12.646 1.00 97.44 197 GLU A C 1
ATOM 1477 O O . GLU A 1 197 ? -6.495 9.672 -11.535 1.00 97.44 197 GLU A O 1
ATOM 1482 N N . LEU A 1 198 ? -5.003 8.708 -12.913 1.00 97.56 198 LEU A N 1
ATOM 1483 C CA . LEU A 1 198 ? -4.496 7.760 -11.917 1.00 97.56 198 LEU A CA 1
ATOM 1484 C C . LEU A 1 198 ? -3.809 8.465 -10.744 1.00 97.56 198 LEU A C 1
ATOM 1486 O O . LEU A 1 198 ? -3.948 8.021 -9.601 1.00 97.56 198 LEU A O 1
ATOM 1490 N N . LEU A 1 199 ? -3.105 9.576 -10.985 1.00 97.62 199 LEU A N 1
ATOM 1491 C CA . LEU A 1 199 ? -2.507 10.370 -9.908 1.00 97.62 199 LEU A CA 1
ATOM 1492 C C . LEU A 1 199 ? -3.560 11.037 -9.020 1.00 97.62 199 LEU A C 1
ATOM 1494 O O . LEU A 1 199 ? -3.433 10.988 -7.792 1.00 97.62 199 LEU A O 1
ATOM 1498 N N . VAL A 1 200 ? -4.594 11.635 -9.619 1.00 98.38 200 VAL A N 1
ATOM 1499 C CA . VAL A 1 200 ? -5.703 12.260 -8.880 1.00 98.38 200 VAL A CA 1
ATOM 1500 C C . VAL A 1 200 ? -6.468 11.208 -8.084 1.00 98.38 200 VAL A C 1
ATOM 1502 O O . VAL A 1 200 ? -6.704 11.399 -6.891 1.00 98.38 200 VAL A O 1
ATOM 1505 N N . LEU A 1 201 ? -6.781 10.066 -8.699 1.00 98.44 201 LEU A N 1
ATOM 1506 C CA . LEU A 1 201 ? -7.441 8.949 -8.028 1.00 98.44 201 LEU A CA 1
ATOM 1507 C C . LEU A 1 201 ? -6.602 8.428 -6.857 1.00 98.44 201 LEU A C 1
ATOM 1509 O O . LEU A 1 201 ? -7.120 8.249 -5.755 1.00 98.44 201 LEU A O 1
ATOM 1513 N N . SER A 1 202 ? -5.293 8.260 -7.058 1.00 98.44 202 SER A N 1
ATOM 1514 C CA . SER A 1 202 ? -4.370 7.861 -5.997 1.00 98.44 202 SER A CA 1
ATOM 1515 C C . SER A 1 202 ? -4.393 8.844 -4.823 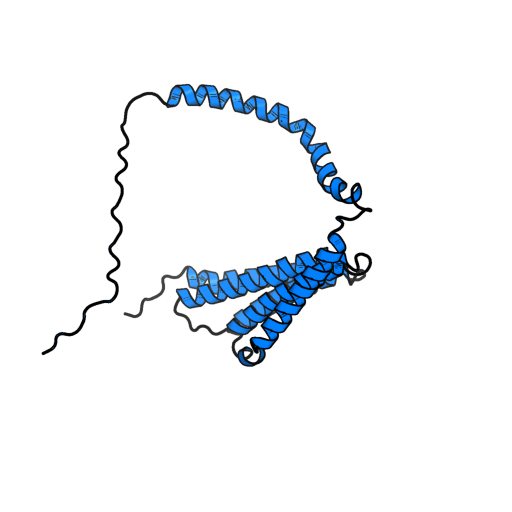1.00 98.44 202 SER A C 1
ATOM 1517 O O . SER A 1 202 ? -4.522 8.432 -3.668 1.00 98.44 202 SER A O 1
ATOM 1519 N N . ALA A 1 203 ? -4.299 10.147 -5.104 1.00 98.38 203 ALA A N 1
ATOM 1520 C CA . ALA A 1 203 ? -4.330 11.192 -4.083 1.00 98.38 203 ALA A CA 1
ATOM 1521 C C . ALA A 1 203 ? -5.670 11.239 -3.332 1.00 98.38 203 ALA A C 1
ATOM 1523 O O . ALA A 1 203 ? -5.678 11.364 -2.104 1.00 98.38 203 ALA A O 1
ATOM 1524 N N . ALA A 1 204 ? -6.791 11.095 -4.044 1.00 98.62 204 ALA A N 1
ATOM 1525 C CA . ALA A 1 204 ? -8.125 11.061 -3.456 1.00 98.62 204 ALA A CA 1
ATOM 1526 C C . ALA A 1 204 ? -8.297 9.846 -2.535 1.00 98.62 204 ALA A C 1
ATOM 1528 O O . ALA A 1 204 ? -8.648 10.008 -1.367 1.00 98.62 204 ALA A O 1
ATOM 1529 N N . CYS A 1 205 ? -7.971 8.639 -3.012 1.00 98.62 205 CYS A N 1
ATOM 1530 C CA . CYS A 1 205 ? -8.049 7.418 -2.210 1.00 98.62 205 CYS A CA 1
ATOM 1531 C C . CYS A 1 205 ? -7.158 7.491 -0.963 1.00 98.62 205 CYS A C 1
ATOM 1533 O O . CYS A 1 205 ? -7.602 7.133 0.128 1.00 98.62 205 CYS A O 1
ATOM 1535 N N . TRP A 1 206 ? -5.929 8.001 -1.098 1.00 98.50 206 TRP A N 1
ATOM 1536 C CA . TRP A 1 206 ? -5.015 8.187 0.031 1.00 98.50 206 TRP A CA 1
ATOM 1537 C C . TRP A 1 206 ? -5.588 9.153 1.069 1.00 98.50 206 TRP A C 1
ATOM 1539 O O . TRP A 1 206 ? -5.658 8.831 2.256 1.00 98.50 206 TRP A O 1
ATOM 1549 N N . SER A 1 207 ? -6.041 10.325 0.621 1.00 98.56 207 SER A N 1
ATOM 1550 C CA . SER A 1 207 ? -6.576 11.363 1.506 1.00 98.56 207 SER A CA 1
ATOM 1551 C C . SER A 1 207 ? -7.831 10.884 2.230 1.00 98.56 207 SER A C 1
ATOM 1553 O O . SER A 1 207 ? -7.965 11.099 3.432 1.00 98.56 207 SER A O 1
ATOM 1555 N N . LEU A 1 208 ? -8.716 10.165 1.533 1.00 98.44 208 LEU A N 1
ATOM 1556 C CA . LEU A 1 208 ? -9.905 9.563 2.133 1.00 98.44 208 LEU A CA 1
ATOM 1557 C C . LEU A 1 208 ? -9.547 8.475 3.150 1.00 98.44 208 LEU A C 1
ATOM 1559 O O . LEU A 1 208 ? -10.140 8.450 4.223 1.00 98.44 208 LEU A O 1
ATOM 1563 N N . ALA A 1 209 ? -8.567 7.610 2.867 1.00 98.31 209 ALA A N 1
ATOM 1564 C CA . ALA A 1 209 ? -8.149 6.562 3.800 1.00 98.31 209 ALA A CA 1
ATOM 1565 C C . ALA A 1 209 ? -7.645 7.147 5.130 1.00 98.31 209 ALA A C 1
ATOM 1567 O O . ALA A 1 209 ? -8.114 6.759 6.202 1.00 98.31 209 ALA A O 1
ATOM 1568 N N . PHE A 1 210 ? -6.721 8.112 5.066 1.00 98.00 210 PHE A N 1
ATOM 1569 C CA . PHE A 1 210 ? -6.174 8.762 6.260 1.00 98.00 210 PHE A CA 1
ATOM 1570 C C . PHE A 1 210 ? -7.187 9.687 6.943 1.00 98.00 210 PHE A C 1
ATOM 1572 O O . PHE A 1 210 ? -7.241 9.725 8.172 1.00 98.00 210 PHE A O 1
ATOM 1579 N N . GLY A 1 211 ? -8.025 10.385 6.174 1.00 98.06 211 GLY A N 1
ATOM 1580 C CA . GLY A 1 211 ? -9.105 11.215 6.706 1.00 98.06 211 GLY A CA 1
ATOM 1581 C C . GLY A 1 211 ? -10.129 10.391 7.485 1.00 98.06 211 GLY A C 1
ATOM 1582 O O . GLY A 1 211 ? -10.422 10.703 8.637 1.00 98.06 211 GLY A O 1
ATOM 1583 N N . LEU A 1 212 ? -10.611 9.285 6.911 1.00 97.62 212 LEU A N 1
ATOM 1584 C CA . LEU A 1 212 ? -11.514 8.356 7.596 1.00 97.62 212 LEU A CA 1
ATOM 1585 C C . LEU A 1 212 ? -10.858 7.739 8.831 1.00 97.62 212 LEU A C 1
ATOM 1587 O O . LEU A 1 212 ? -11.500 7.652 9.877 1.00 97.62 212 LEU A O 1
ATOM 1591 N N . PHE A 1 213 ? -9.581 7.355 8.745 1.00 96.88 213 PHE A N 1
ATOM 1592 C CA . PHE A 1 213 ? -8.840 6.889 9.913 1.00 96.88 213 PHE A CA 1
ATOM 1593 C C . PHE A 1 213 ? -8.851 7.937 11.035 1.00 96.88 213 PHE A C 1
ATOM 1595 O O . PHE A 1 213 ? -9.241 7.621 12.158 1.00 96.88 213 PHE A O 1
ATOM 1602 N N . ALA A 1 214 ? -8.488 9.186 10.738 1.00 96.75 214 ALA A N 1
ATOM 1603 C CA . ALA A 1 214 ? -8.455 10.258 11.728 1.00 96.75 214 ALA A CA 1
ATOM 1604 C C . ALA A 1 214 ? -9.840 10.528 12.340 1.00 96.75 214 ALA A C 1
ATOM 1606 O O . ALA A 1 214 ? -9.959 10.651 13.558 1.00 96.75 214 ALA A O 1
ATOM 1607 N N . LEU A 1 215 ? -10.894 10.555 11.520 1.00 96.31 215 LEU A N 1
ATOM 1608 C CA . LEU A 1 215 ? -12.267 10.805 11.971 1.00 96.31 215 LEU A CA 1
ATOM 1609 C C . LEU A 1 215 ? -12.824 9.675 12.845 1.00 96.31 215 LEU A C 1
ATOM 1611 O O . LEU A 1 215 ? -13.539 9.939 13.809 1.00 96.31 215 LEU A O 1
ATOM 1615 N N . VAL A 1 216 ? -12.503 8.420 12.528 1.00 93.69 216 VAL A N 1
ATOM 1616 C CA . VAL A 1 216 ? -13.038 7.248 13.239 1.00 93.69 216 VAL A CA 1
ATOM 1617 C C . VAL A 1 216 ? -12.213 6.934 14.484 1.00 93.69 216 VAL A C 1
ATOM 1619 O O . VAL A 1 216 ? -12.770 6.741 15.564 1.00 93.69 216 VAL A O 1
ATOM 1622 N N . TYR A 1 217 ? -10.887 6.897 14.361 1.00 93.00 217 TYR A N 1
ATOM 1623 C CA . TYR A 1 217 ? -9.986 6.477 15.437 1.00 93.00 217 TYR A CA 1
ATOM 1624 C C . TYR A 1 217 ? -9.516 7.634 16.322 1.00 93.00 217 TYR A C 1
ATOM 1626 O O . TYR A 1 217 ? -9.227 7.411 17.497 1.00 93.00 217 TYR A O 1
ATOM 1634 N N . GLY A 1 218 ? -9.493 8.871 15.821 1.00 91.75 218 GLY A N 1
ATOM 1635 C CA . GLY A 1 218 ? -9.123 10.051 16.612 1.00 91.75 218 GLY A CA 1
ATOM 1636 C C . GLY A 1 218 ? -9.981 10.220 17.874 1.00 91.75 218 GLY A C 1
ATOM 1637 O O . GLY A 1 218 ? -9.433 10.252 18.979 1.00 91.75 218 GLY A O 1
ATOM 1638 N N . PRO A 1 219 ? -11.325 10.218 17.774 1.00 90.88 219 PRO A N 1
ATOM 1639 C CA . PRO A 1 219 ? -12.202 10.295 18.944 1.00 90.88 219 PRO A CA 1
ATOM 1640 C C . PRO A 1 219 ? -12.065 9.098 19.892 1.00 90.88 219 PRO A C 1
ATOM 1642 O O . PRO A 1 219 ? -12.295 9.233 21.093 1.00 90.88 219 PRO A O 1
ATOM 1645 N N . MET A 1 220 ? -11.699 7.918 19.373 1.00 88.44 220 MET A N 1
ATOM 1646 C CA . MET A 1 220 ? -11.483 6.724 20.195 1.00 88.44 220 MET A CA 1
ATOM 1647 C C . MET A 1 220 ? -10.296 6.885 21.144 1.00 88.44 220 MET A C 1
ATOM 1649 O O . MET A 1 220 ? -10.360 6.347 22.248 1.00 88.44 220 MET A O 1
ATOM 1653 N N . LEU A 1 221 ? -9.254 7.599 20.708 1.00 86.38 221 LEU A N 1
ATOM 1654 C CA . LEU A 1 221 ? -8.029 7.870 21.464 1.00 86.38 221 LEU A CA 1
ATOM 1655 C C . LEU A 1 221 ? -8.158 9.087 22.386 1.00 86.38 221 LEU A C 1
ATOM 1657 O O . LEU A 1 221 ? -7.588 9.092 23.472 1.00 86.38 221 LEU A O 1
ATOM 1661 N N . ALA A 1 222 ? -8.907 10.108 21.965 1.00 87.19 222 ALA A N 1
ATOM 1662 C CA . ALA A 1 222 ? -9.069 11.347 22.727 1.00 87.19 222 ALA A CA 1
ATOM 1663 C C . ALA A 1 222 ? -10.031 11.217 23.922 1.00 87.19 222 ALA A C 1
ATOM 1665 O O . ALA A 1 222 ? -10.008 12.042 24.833 1.00 87.19 222 ALA A O 1
ATOM 1666 N N . ARG A 1 223 ? -10.901 10.200 23.932 1.00 79.62 223 ARG A N 1
ATOM 1667 C CA . ARG A 1 223 ? -11.838 9.965 25.037 1.00 79.62 223 ARG A CA 1
ATOM 1668 C C . ARG A 1 223 ? -11.163 9.139 26.141 1.00 79.62 223 ARG A C 1
ATOM 1670 O O . ARG A 1 223 ? -10.679 8.047 25.840 1.00 79.62 223 ARG A O 1
ATOM 1677 N N . PRO A 1 224 ? -11.177 9.586 27.412 1.00 61.75 224 PRO A N 1
ATOM 1678 C CA . PRO A 1 224 ? -10.676 8.792 28.528 1.00 61.75 224 PRO A CA 1
ATOM 1679 C C . PRO A 1 224 ? -11.425 7.457 28.597 1.00 61.75 224 PRO A C 1
ATOM 1681 O O . PRO A 1 224 ? -12.653 7.427 28.714 1.00 61.75 224 PRO A O 1
ATOM 1684 N N . GLY A 1 225 ? -10.702 6.343 28.478 1.00 62.34 225 GLY A N 1
ATOM 1685 C CA . GLY A 1 225 ? -11.299 5.016 28.583 1.00 62.34 225 GLY A CA 1
ATOM 1686 C C . GLY A 1 225 ? -11.900 4.817 29.973 1.00 62.34 225 GLY A C 1
ATOM 1687 O O . GLY A 1 225 ? -11.198 4.964 30.972 1.00 62.34 225 GLY A O 1
ATOM 1688 N N . HIS A 1 226 ? -13.186 4.462 30.050 1.00 56.09 226 HIS A N 1
ATOM 1689 C CA . HIS A 1 226 ? -13.763 3.920 31.279 1.00 56.09 226 HIS A CA 1
ATOM 1690 C C . HIS A 1 226 ? -12.997 2.637 31.626 1.00 56.09 226 HIS A C 1
ATOM 1692 O O . HIS A 1 226 ? -13.197 1.598 30.993 1.00 56.09 226 HIS A O 1
ATOM 1698 N N . ARG A 1 227 ? -12.093 2.707 32.612 1.00 55.94 227 ARG A N 1
ATOM 1699 C CA . ARG A 1 227 ? -11.556 1.511 33.266 1.00 55.94 227 ARG A CA 1
ATOM 1700 C C . ARG A 1 227 ? -12.744 0.782 33.885 1.00 55.94 227 ARG A C 1
ATOM 1702 O O . ARG A 1 227 ? -13.346 1.295 34.821 1.00 55.94 227 ARG A O 1
ATOM 1709 N N . ARG A 1 228 ? -13.085 -0.398 33.368 1.00 54.41 228 ARG A N 1
ATOM 1710 C CA . ARG A 1 228 ? -13.856 -1.360 34.156 1.00 54.41 228 ARG A CA 1
ATOM 1711 C C . ARG A 1 228 ? -12.881 -1.950 35.176 1.00 54.41 228 ARG A C 1
ATOM 1713 O O . ARG A 1 228 ? -11.932 -2.623 34.774 1.00 54.41 228 ARG A O 1
ATOM 1720 N N . SER A 1 229 ? -13.050 -1.542 36.433 1.00 53.94 229 SER A N 1
ATOM 1721 C CA . SER A 1 229 ? -12.486 -2.181 37.628 1.00 53.94 229 SER A CA 1
ATOM 1722 C C . SER A 1 229 ? -13.077 -3.567 37.821 1.00 53.94 229 SER A C 1
ATOM 1724 O O . SER A 1 229 ? -14.304 -3.673 37.588 1.00 53.94 229 SER A O 1
#

Sequence (229 aa):
MGGAPEGWLRIRPSVPLKVGVDHGATTGAVWNAQANNSHYRITELVLPSLTSAGLRRFEFRTAFLPHTAPFAPLSGVLLAIAGAGLLVRLLRWRGWVAASDGMVLILHLGYFWCALGLAILGASILLPANIPETAAIHALTTGAIGVMTLAMMTRTSRSHTGRERRADTTTLIIYALVNAAAVTRVLAPFAIPIYPELLVLSAACWSLAFGLFALVYGPMLARPGHRRS

InterPro domains:
  IPR010266 NnrS [PF05940] (69-224)

Secondary structure (DSSP, 8-state):
-------S---PPPPPP-------S-SHHHHHHHHHHHHHHHHHHHTTTHHHHHHHHHHTTTSS-SS--TTHHHHHHHHHHHHHHHHHHHHHTTTTTTTT-HHHHHHHHHHHHHHHHHHHHHHHHH-TTTS-HHHHHHIIIIIIIIHHHHHHHHHHHHHHTT--S---HHHHHHHHHHHHHHHHHHHGGG-GGGHHHHHHHHHHHHHHHHHHHHHHHHHHHHSPP----

Foldseek 3Di:
DDDDDDDDDDDDDDDDDDDDDDDDDDPPPVVVVVVVVPVVVVVVVPPPCVVPVVVVVVVVVVPDDPDDPVCLLVQLVVLLVQLVVLVVVLVVVVLVVVPQAPLSNLLSFLSNLVSVLSNLCSCCSVPVVQRPNQLSVLSNPLGNVVSNVLSVLLQVLCVVQVHDNGQDPLNVLLNVLSVLLSVLSSCLVVCVVCNVVSNVSSVVSSCVSVVSCCVPSVVSVPDPHDPPD

pLDDT: mean 78.44, std 22.63, range [37.34, 98.62]

Organism: Nitrobacter hamburgensis (strain DSM 10229 / NCIMB 13809 / X14) (NCBI:txid323097)